Protein AF-A0A8T5SRA1-F1 (afdb_monomer_lite)

Secondary structure (DSSP, 8-state):
-EEEEETTTTEEEEE---SPPSTT---HHHHHHHHHHHTT-GGG----HHHHHHHHTTSGGGTT--HHHHHH-TT-EE----SSTTTTS--SSTTSS--SS-HHHHHHTS-SS------SSSTTT-HHHHHHS-EEEEEE--TTSBTTBTSSSB-----S-GGG-HHHHHHHHHS-GGGEEEEPPPHHHHHHHHTTS-HHHHHHHHHHHHHHHHHTT----S-----HHHHTTPEEEE-TTT-TTTSS---SS-SSS--SS--BPPPHHHHSS---EEEE-HHHHHHTT--TT-EEEEEETTEEEEEEEEEE-SSS-TTEEEEES---HHHH-GGGSS--PBPTTTTPBPPSEEEEEEEEPP--

Structure (mmCIF, N/CA/C/O backbone):
data_AF-A0A8T5SRA1-F1
#
_entry.id   AF-A0A8T5SRA1-F1
#
loop_
_atom_site.group_PDB
_atom_site.id
_atom_site.type_symbol
_atom_site.label_atom_id
_atom_site.label_alt_id
_atom_site.label_comp_id
_atom_site.label_asym_id
_atom_site.label_entity_id
_atom_site.label_seq_id
_atom_site.pdbx_PDB_ins_code
_atom_site.Cartn_x
_atom_site.Cartn_y
_atom_site.Cartn_z
_atom_site.occupancy
_atom_site.B_iso_or_equiv
_atom_site.auth_seq_id
_atom_site.auth_comp_id
_atom_site.auth_asym_id
_atom_site.auth_atom_id
_atom_site.pdbx_PDB_model_num
ATOM 1 N N . HIS A 1 1 ? 21.485 8.660 -12.114 1.00 84.81 1 HIS A N 1
ATOM 2 C CA . HIS A 1 1 ? 20.627 8.895 -13.298 1.00 84.81 1 HIS A CA 1
ATOM 3 C C . HIS A 1 1 ? 19.471 7.919 -13.250 1.00 84.81 1 HIS A C 1
ATOM 5 O O . HIS A 1 1 ? 19.662 6.842 -12.705 1.00 84.81 1 HIS A O 1
ATOM 11 N N . ASN A 1 2 ? 18.293 8.258 -13.776 1.00 86.81 2 ASN A N 1
ATOM 12 C CA . ASN A 1 2 ? 17.174 7.317 -13.783 1.00 86.81 2 ASN A CA 1
ATOM 13 C C . ASN A 1 2 ? 16.293 7.454 -15.036 1.00 86.81 2 ASN A C 1
ATOM 15 O O . ASN A 1 2 ? 16.352 8.460 -15.743 1.00 86.81 2 ASN A O 1
ATOM 19 N N . LEU A 1 3 ? 15.484 6.430 -15.293 1.00 87.38 3 LEU A N 1
ATOM 20 C CA . LEU A 1 3 ? 14.436 6.407 -16.306 1.00 87.38 3 LEU A CA 1
ATOM 21 C C . LEU A 1 3 ? 13.096 6.246 -15.590 1.00 87.38 3 LEU A C 1
ATOM 23 O O . LEU A 1 3 ? 12.907 5.307 -14.823 1.00 87.38 3 LEU A O 1
ATOM 27 N N . VAL A 1 4 ? 12.180 7.176 -15.819 1.00 84.12 4 VAL A N 1
ATOM 28 C CA . VAL A 1 4 ? 10.840 7.164 -15.233 1.00 84.12 4 VAL A CA 1
ATOM 29 C C . VAL A 1 4 ? 9.858 6.747 -16.312 1.00 84.12 4 VAL A C 1
ATOM 31 O O . VAL A 1 4 ? 9.898 7.276 -17.419 1.00 84.12 4 VAL A O 1
ATOM 34 N N . HIS A 1 5 ? 8.970 5.814 -15.992 1.00 79.06 5 HIS A N 1
ATOM 35 C CA . HIS A 1 5 ? 7.867 5.426 -16.859 1.00 79.06 5 HIS A CA 1
ATOM 36 C C . HIS A 1 5 ? 6.546 5.665 -16.129 1.00 79.06 5 HIS A C 1
ATOM 38 O O . HIS A 1 5 ? 6.368 5.218 -14.997 1.00 79.06 5 HIS A O 1
ATOM 44 N N . SER A 1 6 ? 5.623 6.382 -16.769 1.00 69.50 6 SER A N 1
ATOM 45 C CA . SER A 1 6 ? 4.260 6.542 -16.268 1.00 69.50 6 SER A CA 1
ATOM 46 C C . SER A 1 6 ? 3.383 5.412 -16.793 1.00 69.50 6 SER A C 1
ATOM 48 O O . SER A 1 6 ? 3.061 5.380 -17.980 1.00 69.50 6 SER A O 1
ATOM 50 N N . GLU A 1 7 ? 2.950 4.521 -15.901 1.00 58.09 7 GLU A N 1
ATOM 51 C CA . GLU A 1 7 ? 2.106 3.372 -16.259 1.00 58.09 7 GLU A CA 1
ATOM 52 C C . GLU A 1 7 ? 0.751 3.781 -16.859 1.00 58.09 7 GLU A C 1
ATOM 54 O O . GLU A 1 7 ? 0.229 3.092 -17.732 1.00 58.09 7 GLU A O 1
ATOM 59 N N . LEU A 1 8 ? 0.203 4.929 -16.444 1.00 61.88 8 LEU A N 1
ATOM 60 C CA . LEU A 1 8 ? -1.114 5.403 -16.885 1.00 61.88 8 LEU A CA 1
ATOM 61 C C . LEU A 1 8 ? -1.064 6.194 -18.201 1.00 61.88 8 LEU A C 1
ATOM 63 O O . LEU A 1 8 ? -1.990 6.115 -19.004 1.00 61.88 8 LEU A O 1
ATOM 67 N N . HIS A 1 9 ? 0.027 6.924 -18.453 1.00 63.31 9 HIS A N 1
ATOM 68 C CA . HIS A 1 9 ? 0.121 7.858 -19.586 1.00 63.31 9 HIS A CA 1
ATOM 69 C C . HIS A 1 9 ? 1.065 7.375 -20.694 1.00 63.31 9 HIS A C 1
ATOM 71 O O . HIS A 1 9 ? 1.114 7.983 -21.764 1.00 63.31 9 HIS A O 1
ATOM 77 N N . ARG A 1 10 ? 1.774 6.255 -20.476 1.00 77.69 10 ARG A N 1
ATOM 78 C CA . ARG A 1 10 ? 2.728 5.653 -21.424 1.00 77.69 10 ARG A CA 1
ATOM 79 C C . ARG A 1 10 ? 3.834 6.617 -21.833 1.00 77.69 10 ARG A C 1
ATOM 81 O O . ARG A 1 10 ? 4.209 6.688 -22.997 1.00 77.69 10 ARG A O 1
ATOM 88 N N . ILE A 1 11 ? 4.317 7.407 -20.884 1.00 81.94 11 ILE A N 1
ATOM 89 C CA . ILE A 1 11 ? 5.396 8.371 -21.098 1.00 81.94 11 ILE A CA 1
ATOM 90 C C . ILE A 1 11 ? 6.644 7.825 -20.427 1.00 81.94 11 ILE A C 1
ATOM 92 O O . ILE A 1 11 ? 6.606 7.468 -19.249 1.00 81.94 11 ILE A O 1
ATOM 96 N N . VAL A 1 12 ? 7.740 7.779 -21.176 1.00 85.19 12 VAL A N 1
ATOM 97 C CA . VAL A 1 12 ? 9.080 7.539 -20.646 1.00 85.19 12 VAL A CA 1
ATOM 98 C C . VAL A 1 12 ? 9.809 8.871 -20.563 1.00 85.19 12 VAL A C 1
ATOM 100 O O . VAL A 1 12 ? 9.797 9.658 -21.507 1.00 85.19 12 VAL A O 1
ATOM 103 N N . GLN A 1 13 ? 10.452 9.128 -19.433 1.00 87.56 13 GLN A N 1
ATOM 104 C CA . GLN A 1 13 ? 11.153 10.367 -19.142 1.00 87.56 13 GLN A CA 1
ATOM 105 C C . GLN A 1 13 ? 12.531 10.056 -18.568 1.00 87.56 13 GLN A C 1
ATOM 107 O O . GLN A 1 13 ? 12.691 9.190 -17.707 1.00 87.56 13 GLN A O 1
ATOM 112 N N . TYR A 1 14 ? 13.541 10.794 -19.014 1.00 86.06 14 TYR A N 1
ATOM 113 C CA . TYR A 1 14 ? 14.850 10.747 -18.386 1.00 86.06 14 TYR A CA 1
ATOM 114 C C . TYR A 1 14 ? 14.873 11.644 -17.145 1.00 86.06 14 TYR A C 1
ATOM 116 O O . TYR A 1 14 ? 14.595 12.839 -17.216 1.00 86.06 14 TYR A O 1
ATOM 124 N N . ALA A 1 15 ? 15.244 11.065 -16.007 1.00 86.19 15 ALA A N 1
ATOM 125 C CA . ALA A 1 15 ? 15.457 11.784 -14.762 1.00 8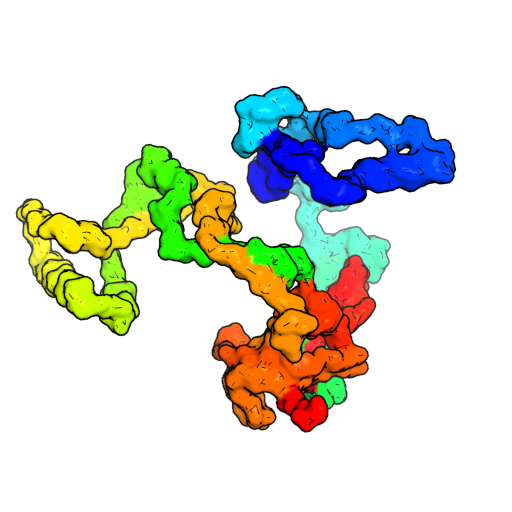6.19 15 ALA A CA 1
ATOM 126 C C . ALA A 1 15 ? 16.970 11.980 -14.540 1.00 86.19 15 ALA A C 1
ATOM 128 O O . ALA A 1 15 ? 17.673 11.040 -14.130 1.00 86.19 15 ALA A O 1
ATOM 129 N N . PRO A 1 16 ? 17.514 13.183 -14.813 1.00 84.75 16 PRO A N 1
ATOM 130 C CA . PRO A 1 16 ? 18.926 13.451 -14.593 1.00 84.75 16 PRO A CA 1
ATOM 131 C C . PRO A 1 16 ? 19.273 13.385 -13.106 1.00 84.75 16 PRO A C 1
ATOM 133 O O . PRO A 1 16 ? 18.457 13.655 -12.225 1.00 84.75 16 PRO A O 1
ATOM 136 N N . LYS A 1 17 ? 20.531 13.051 -12.816 1.00 85.81 17 LYS A N 1
ATOM 137 C CA . LYS A 1 17 ? 21.074 13.186 -11.466 1.00 85.81 17 LYS A CA 1
ATOM 138 C C . LYS A 1 17 ? 21.126 14.676 -11.106 1.00 85.81 17 LYS A C 1
ATOM 140 O O . LYS A 1 17 ? 21.874 15.421 -11.726 1.00 85.81 17 LYS A O 1
ATOM 145 N N . ILE A 1 18 ? 20.329 15.094 -10.122 1.00 83.00 18 ILE A N 1
ATOM 146 C CA . ILE A 1 18 ? 20.231 16.507 -9.715 1.00 83.00 18 ILE A CA 1
ATOM 147 C C . ILE A 1 18 ? 21.314 16.886 -8.698 1.00 83.00 18 ILE A C 1
ATOM 149 O O . ILE A 1 18 ? 21.845 17.992 -8.735 1.00 83.00 18 ILE A O 1
ATOM 153 N N . VAL A 1 19 ? 21.645 15.972 -7.785 1.00 85.62 19 VAL A N 1
ATOM 154 C CA . VAL A 1 19 ? 22.642 16.181 -6.729 1.00 85.62 19 VAL A CA 1
ATOM 155 C C . VAL A 1 19 ? 23.489 14.932 -6.533 1.00 85.62 19 VAL A C 1
ATOM 157 O O . VAL A 1 19 ? 23.082 13.818 -6.874 1.00 85.62 19 VAL A O 1
ATOM 160 N N . GLU A 1 20 ? 24.664 15.115 -5.941 1.00 88.50 20 GLU A N 1
ATOM 161 C CA . GLU A 1 20 ? 25.463 14.001 -5.445 1.00 88.50 20 GLU A CA 1
ATOM 162 C C . GLU A 1 20 ? 24.784 13.328 -4.237 1.00 88.50 20 GLU A C 1
ATOM 164 O O . GLU A 1 20 ? 24.198 14.026 -3.397 1.00 88.50 20 GLU A O 1
ATOM 169 N N . PRO A 1 21 ? 24.846 11.985 -4.124 1.00 87.38 21 PRO A N 1
ATOM 170 C CA . PRO A 1 21 ? 24.380 11.280 -2.939 1.00 87.38 21 PRO A CA 1
ATOM 171 C C . PRO A 1 21 ? 25.040 11.835 -1.677 1.00 87.38 21 PRO A C 1
ATOM 173 O O . PRO A 1 21 ? 26.231 12.144 -1.647 1.00 87.38 21 PRO A O 1
ATOM 176 N N . ARG A 1 22 ? 24.255 11.981 -0.609 1.00 87.25 22 ARG A N 1
ATOM 177 C CA . ARG A 1 22 ? 24.760 12.526 0.654 1.00 87.25 22 ARG A CA 1
ATOM 178 C C . ARG A 1 22 ? 25.516 11.455 1.434 1.00 87.25 22 ARG A C 1
ATOM 180 O O . ARG A 1 22 ? 25.020 10.343 1.595 1.00 87.25 22 ARG A O 1
ATOM 187 N N . GLY A 1 23 ? 26.657 11.829 2.011 1.00 93.94 23 GLY A N 1
ATOM 188 C CA . GLY A 1 23 ? 27.463 10.919 2.825 1.00 93.94 23 GLY A CA 1
ATOM 189 C C . GLY A 1 23 ? 27.976 9.740 2.000 1.00 93.94 23 GLY A C 1
ATOM 190 O O . GLY A 1 23 ? 28.509 9.937 0.915 1.00 93.94 23 GLY A O 1
ATOM 191 N N . GLU A 1 24 ? 27.794 8.523 2.511 1.00 94.50 24 GLU A N 1
ATOM 192 C CA . GLU A 1 24 ? 28.220 7.279 1.850 1.00 94.50 24 GLU A CA 1
ATOM 193 C C . GLU A 1 24 ? 27.059 6.532 1.172 1.00 94.50 24 GLU A C 1
ATOM 195 O O . GLU A 1 24 ? 27.165 5.339 0.886 1.00 94.50 24 GLU A O 1
ATOM 200 N N . VAL A 1 25 ? 25.928 7.210 0.938 1.00 94.06 25 VAL A N 1
ATOM 201 C CA . VAL A 1 25 ? 24.778 6.610 0.249 1.00 94.06 25 VAL A CA 1
ATOM 202 C C . VAL A 1 25 ? 25.178 6.233 -1.177 1.00 94.06 25 VAL A C 1
ATOM 204 O O . VAL A 1 25 ? 25.778 7.025 -1.901 1.00 94.06 25 VAL A O 1
ATOM 207 N N . LYS A 1 26 ? 24.815 5.018 -1.581 1.00 90.75 26 LYS A N 1
ATOM 208 C CA . LYS A 1 26 ? 25.099 4.450 -2.902 1.00 90.75 26 LYS A CA 1
ATOM 209 C C . LYS A 1 26 ? 23.802 4.112 -3.623 1.00 90.75 26 LYS A C 1
ATOM 211 O O . LYS A 1 26 ? 22.786 3.869 -2.973 1.00 90.75 26 LYS A O 1
ATOM 216 N N . SER A 1 27 ? 23.848 4.094 -4.953 1.00 89.50 27 SER A N 1
ATOM 217 C CA . SER A 1 27 ? 22.736 3.589 -5.761 1.00 89.50 27 SER A CA 1
ATOM 218 C C . SER A 1 27 ? 22.546 2.083 -5.535 1.00 89.50 27 SER A C 1
ATOM 220 O O . SER A 1 27 ? 23.480 1.387 -5.126 1.00 89.50 27 SER A O 1
ATOM 222 N N . GLU A 1 28 ? 21.357 1.551 -5.830 1.00 90.56 28 GLU A N 1
ATOM 223 C CA . GLU A 1 28 ? 21.127 0.099 -5.770 1.00 90.56 28 GLU A CA 1
ATOM 224 C C . GLU A 1 28 ? 22.091 -0.663 -6.689 1.00 90.56 28 GLU A C 1
ATOM 226 O O . GLU A 1 28 ? 22.630 -1.697 -6.299 1.00 90.56 28 GLU A O 1
ATOM 231 N N . LEU A 1 29 ? 22.377 -0.115 -7.875 1.00 90.06 29 LEU A N 1
ATOM 232 C CA . LEU A 1 29 ? 23.329 -0.682 -8.828 1.00 90.06 29 LEU A CA 1
ATOM 233 C C . LEU A 1 29 ? 24.737 -0.808 -8.222 1.00 90.06 29 LEU A C 1
ATOM 235 O O . LEU A 1 29 ? 25.357 -1.866 -8.317 1.00 90.06 29 LEU A O 1
ATOM 239 N N . ASP A 1 30 ? 25.225 0.240 -7.551 1.00 90.75 30 ASP A N 1
ATOM 240 C CA . ASP A 1 30 ? 26.537 0.234 -6.893 1.00 90.75 30 ASP A CA 1
ATOM 241 C C . ASP A 1 30 ? 26.598 -0.772 -5.737 1.00 90.75 30 ASP A C 1
ATOM 243 O O . ASP A 1 30 ? 27.624 -1.425 -5.523 1.00 90.75 30 ASP A O 1
ATOM 247 N N . ILE A 1 31 ? 25.501 -0.907 -4.983 1.00 93.50 31 ILE A N 1
ATOM 248 C CA . ILE A 1 31 ? 25.383 -1.889 -3.900 1.00 93.50 31 ILE A CA 1
ATOM 249 C C . ILE A 1 31 ? 25.482 -3.305 -4.479 1.00 93.50 31 ILE A C 1
ATOM 251 O O . ILE A 1 31 ? 26.317 -4.094 -4.026 1.00 93.50 31 ILE A O 1
ATOM 255 N N . TRP A 1 32 ? 24.698 -3.615 -5.516 1.00 92.75 32 TRP A N 1
ATOM 256 C CA . TRP A 1 32 ? 24.719 -4.923 -6.172 1.00 92.75 32 TRP A CA 1
ATOM 257 C C . TRP A 1 32 ? 26.068 -5.237 -6.814 1.00 92.75 32 TRP A C 1
ATOM 259 O O . TRP A 1 32 ? 26.575 -6.348 -6.650 1.00 92.75 32 TRP A O 1
ATOM 269 N N . LYS A 1 33 ? 26.700 -4.254 -7.463 1.00 93.19 33 LYS A N 1
ATOM 270 C CA . LYS A 1 33 ? 28.058 -4.388 -8.001 1.00 93.19 33 LYS A CA 1
ATOM 271 C C . LYS A 1 33 ? 29.061 -4.746 -6.904 1.00 93.19 33 LYS A C 1
ATOM 273 O O . LYS A 1 33 ? 29.806 -5.715 -7.043 1.00 93.19 33 LYS A O 1
ATOM 278 N N . GLY A 1 34 ? 29.035 -4.024 -5.783 1.00 93.50 34 GLY A N 1
ATOM 279 C CA . GLY A 1 34 ? 29.931 -4.278 -4.656 1.00 93.50 34 GLY A CA 1
ATOM 280 C C . GLY A 1 34 ? 29.737 -5.656 -4.011 1.00 93.50 34 GLY A C 1
ATOM 281 O O . GLY A 1 34 ? 30.719 -6.270 -3.577 1.00 93.50 34 GLY A O 1
ATOM 282 N N . ILE A 1 35 ? 28.498 -6.160 -3.956 1.00 95.69 35 ILE A N 1
ATOM 283 C CA . ILE A 1 35 ? 28.190 -7.527 -3.506 1.00 95.69 35 ILE A CA 1
ATOM 284 C C . ILE A 1 35 ? 28.736 -8.549 -4.512 1.00 95.69 35 ILE A C 1
ATOM 286 O O . ILE A 1 35 ? 29.455 -9.471 -4.124 1.00 95.69 35 ILE A O 1
ATOM 290 N N . ALA A 1 36 ? 28.457 -8.367 -5.804 1.00 96.12 36 ALA A N 1
ATOM 291 C CA . ALA A 1 36 ? 28.885 -9.282 -6.857 1.00 96.12 36 ALA A CA 1
ATOM 292 C C . ALA A 1 36 ? 30.413 -9.410 -6.943 1.00 96.12 36 ALA A C 1
ATOM 294 O O . ALA A 1 36 ? 30.929 -10.514 -7.113 1.00 96.12 36 ALA A O 1
ATOM 295 N N . GLU A 1 37 ? 31.151 -8.310 -6.786 1.00 95.75 37 GLU A N 1
ATOM 296 C CA . GLU A 1 37 ? 32.618 -8.315 -6.741 1.00 95.75 37 GLU A CA 1
ATOM 297 C C . GLU A 1 37 ? 33.155 -9.193 -5.606 1.00 95.75 37 GLU A C 1
ATOM 299 O O . GLU A 1 37 ? 34.033 -10.024 -5.835 1.00 95.75 37 GLU A O 1
ATOM 304 N N . ARG A 1 38 ? 32.582 -9.075 -4.402 1.00 96.94 38 ARG A N 1
ATOM 305 C CA . ARG A 1 38 ? 32.985 -9.871 -3.227 1.00 96.94 38 ARG A CA 1
ATOM 306 C C . ARG A 1 38 ? 32.671 -11.356 -3.380 1.00 96.94 38 ARG A C 1
ATOM 308 O O . ARG A 1 38 ? 33.388 -12.184 -2.830 1.00 96.94 38 ARG A O 1
ATOM 315 N N . LEU A 1 39 ? 31.630 -11.686 -4.139 1.00 97.69 39 LEU A N 1
ATOM 316 C CA . LEU A 1 39 ? 31.252 -13.064 -4.457 1.00 97.69 39 LEU A CA 1
ATOM 317 C C . LEU A 1 39 ? 32.004 -13.641 -5.673 1.00 97.69 39 LEU A C 1
ATOM 319 O O . LEU A 1 39 ? 31.768 -14.788 -6.039 1.00 97.69 39 LEU A O 1
ATOM 323 N N . GLY A 1 40 ? 32.892 -12.876 -6.321 1.00 96.75 40 GLY A N 1
ATOM 324 C CA . GLY A 1 40 ? 33.631 -13.321 -7.512 1.00 96.75 40 GLY A CA 1
ATOM 325 C C . GLY A 1 40 ? 32.841 -13.244 -8.828 1.00 96.75 40 GLY A C 1
ATOM 326 O O . GLY A 1 40 ? 33.330 -13.676 -9.872 1.00 96.75 40 GLY A O 1
ATOM 327 N N . PHE A 1 41 ? 31.646 -12.650 -8.814 1.00 95.75 41 PHE A N 1
ATOM 328 C CA . PHE A 1 41 ? 30.782 -12.451 -9.986 1.00 95.75 41 PHE A CA 1
ATOM 329 C C . PHE A 1 41 ? 30.896 -11.053 -10.603 1.00 95.75 41 PHE A C 1
ATOM 331 O O . PHE A 1 41 ? 30.172 -10.742 -11.547 1.00 95.75 41 PHE A O 1
ATOM 338 N N . GLY A 1 42 ? 31.819 -10.215 -10.120 1.00 91.81 42 GLY A N 1
ATOM 339 C CA . GLY A 1 42 ? 31.936 -8.809 -10.523 1.00 91.81 42 GLY A CA 1
ATOM 340 C C . GLY A 1 42 ? 31.989 -8.578 -12.038 1.00 91.81 42 GLY A C 1
ATOM 341 O O . GLY A 1 42 ? 31.445 -7.590 -12.518 1.00 91.81 42 GLY A O 1
ATOM 342 N N . LYS A 1 43 ? 32.556 -9.504 -12.826 1.00 93.12 43 LYS A N 1
ATOM 343 C CA . LYS A 1 43 ? 32.598 -9.398 -14.299 1.00 93.12 43 LYS A CA 1
ATOM 344 C C . LYS A 1 43 ? 31.218 -9.314 -14.972 1.00 93.12 43 LYS A C 1
ATOM 346 O O . LYS A 1 43 ? 31.136 -8.803 -16.081 1.00 93.12 43 LYS A O 1
ATOM 351 N N . TYR A 1 44 ? 30.156 -9.795 -14.321 1.00 89.88 44 TYR A N 1
ATOM 352 C CA . TYR A 1 44 ? 28.786 -9.763 -14.847 1.00 89.88 44 TYR A CA 1
ATOM 353 C C . TYR A 1 44 ? 28.002 -8.507 -14.434 1.00 89.88 44 TYR A C 1
ATOM 355 O O . TYR A 1 44 ? 26.957 -8.228 -15.007 1.00 89.88 44 TYR A O 1
ATOM 363 N N . PHE A 1 45 ? 28.509 -7.735 -13.469 1.00 89.69 45 PHE A N 1
ATOM 364 C CA . PHE A 1 45 ? 27.829 -6.576 -12.877 1.00 89.69 45 PHE A CA 1
ATOM 365 C C . PHE A 1 45 ? 28.609 -5.280 -13.148 1.00 89.69 45 PHE A C 1
ATOM 367 O O . PHE A 1 45 ? 28.863 -4.481 -12.251 1.00 89.69 45 PHE A O 1
ATOM 374 N N . GLN A 1 46 ? 29.040 -5.089 -14.399 1.00 84.69 46 GLN A N 1
ATOM 375 C CA . GLN A 1 46 ? 29.811 -3.911 -14.831 1.00 84.69 46 GLN A CA 1
ATOM 376 C C . GLN A 1 46 ? 28.954 -2.810 -15.473 1.00 84.69 46 GLN A C 1
ATOM 378 O O . GLN A 1 46 ? 29.504 -1.842 -15.988 1.00 84.69 46 GLN A O 1
ATOM 383 N N . LEU A 1 47 ? 27.627 -2.949 -15.438 1.00 88.19 47 LEU A N 1
ATOM 384 C CA . LEU A 1 47 ? 26.697 -1.942 -15.946 1.00 88.19 47 LEU A CA 1
ATOM 385 C C . LEU A 1 47 ? 26.845 -0.631 -15.169 1.00 88.19 47 LEU A C 1
ATOM 387 O O . LEU A 1 47 ? 26.967 -0.643 -13.944 1.00 88.19 47 LEU A O 1
ATOM 391 N N . THR A 1 48 ? 26.798 0.493 -15.881 1.00 90.06 48 THR A N 1
ATOM 392 C CA . THR A 1 48 ? 26.528 1.808 -15.291 1.00 90.06 48 THR A CA 1
ATOM 393 C C . THR A 1 48 ? 25.026 2.102 -15.308 1.00 90.06 48 THR A C 1
ATOM 395 O O . THR A 1 48 ? 24.260 1.441 -16.011 1.00 90.06 48 THR A O 1
ATOM 398 N N . GLU A 1 49 ? 24.580 3.124 -14.570 1.00 89.75 49 GLU A N 1
ATOM 399 C CA . GLU A 1 49 ? 23.178 3.571 -14.620 1.00 89.75 49 GLU A CA 1
ATOM 400 C C . GLU A 1 49 ? 22.759 3.946 -16.052 1.00 89.75 49 GLU A C 1
ATOM 402 O O . GLU A 1 49 ? 21.658 3.626 -16.485 1.00 89.75 49 GLU A O 1
ATOM 407 N N . ILE A 1 50 ? 23.652 4.585 -16.815 1.00 92.19 50 ILE A N 1
ATOM 408 C CA . ILE A 1 50 ? 23.394 4.960 -18.210 1.00 92.19 50 ILE A CA 1
ATOM 409 C C . ILE A 1 50 ? 23.288 3.723 -19.105 1.00 92.19 50 ILE A C 1
ATOM 411 O O . ILE A 1 50 ? 22.418 3.686 -19.974 1.00 92.19 50 ILE A O 1
ATOM 415 N N . ASP A 1 51 ? 24.122 2.704 -18.890 1.00 92.25 51 ASP A N 1
ATOM 416 C CA . ASP A 1 51 ? 24.025 1.450 -19.645 1.00 92.25 51 ASP A CA 1
ATOM 417 C C . ASP A 1 51 ? 22.705 0.732 -19.354 1.00 92.25 51 ASP A C 1
ATOM 419 O O . ASP A 1 51 ? 22.056 0.245 -20.278 1.00 92.25 51 ASP A O 1
ATOM 423 N N . ALA A 1 52 ? 22.265 0.725 -18.091 1.00 90.88 52 ALA A N 1
ATOM 424 C CA . ALA A 1 52 ? 20.975 0.164 -17.701 1.00 90.88 52 ALA A CA 1
ATOM 425 C C . ALA A 1 52 ? 19.804 0.912 -18.365 1.00 90.88 52 ALA A C 1
ATOM 427 O O . ALA A 1 52 ? 18.906 0.277 -18.916 1.00 90.88 52 ALA A O 1
ATOM 428 N N . ILE A 1 53 ? 19.843 2.251 -18.395 1.00 93.25 53 ILE A N 1
ATOM 429 C CA . ILE A 1 53 ? 18.835 3.071 -19.087 1.00 93.25 53 ILE A CA 1
ATOM 430 C C . ILE A 1 53 ? 18.823 2.759 -20.587 1.00 93.25 53 ILE A C 1
ATOM 432 O O . ILE A 1 53 ? 17.762 2.512 -21.157 1.00 93.25 53 ILE A O 1
ATOM 436 N N . LYS A 1 54 ? 19.995 2.720 -21.232 1.00 93.88 54 LYS A N 1
ATOM 437 C CA . LYS A 1 54 ? 20.108 2.372 -22.655 1.00 93.88 54 LYS A CA 1
ATOM 438 C C . LYS A 1 54 ? 19.576 0.973 -22.941 1.00 93.88 54 LYS A C 1
ATOM 440 O O . LYS A 1 54 ? 18.919 0.789 -23.957 1.00 93.88 54 LYS A O 1
ATOM 445 N N . SER A 1 55 ? 19.822 0.012 -22.052 1.00 92.38 55 SER A N 1
ATOM 446 C CA . SER A 1 55 ? 19.283 -1.343 -22.172 1.00 92.38 55 SER A CA 1
ATOM 447 C C . SER A 1 55 ? 17.757 -1.368 -22.052 1.00 92.38 55 SER A C 1
ATOM 449 O O . SER A 1 55 ? 17.114 -2.079 -22.815 1.00 92.38 55 SER A O 1
ATOM 451 N N . ALA A 1 56 ? 17.162 -0.597 -21.138 1.00 91.88 56 ALA A N 1
ATOM 452 C CA . ALA A 1 56 ? 15.705 -0.527 -20.987 1.00 91.88 56 ALA A CA 1
ATOM 453 C C . ALA A 1 56 ? 15.013 0.080 -22.226 1.00 91.88 56 ALA A C 1
ATOM 455 O O . ALA A 1 56 ? 13.944 -0.373 -22.642 1.00 91.88 56 ALA A O 1
ATOM 456 N N . LEU A 1 57 ? 15.659 1.063 -22.861 1.00 93.94 57 LEU A N 1
ATOM 457 C CA . LEU A 1 57 ? 15.179 1.708 -24.089 1.00 93.94 57 LEU A CA 1
ATOM 458 C C . LEU A 1 57 ? 15.274 0.822 -25.344 1.00 93.94 57 LEU A C 1
ATOM 460 O O . LEU A 1 57 ? 14.766 1.210 -26.388 1.00 93.94 57 LEU A O 1
ATOM 464 N N . GLN A 1 58 ? 15.881 -0.367 -25.265 1.00 93.81 58 GLN A N 1
ATOM 465 C CA . GLN A 1 58 ? 15.888 -1.336 -26.373 1.00 93.81 58 GLN A CA 1
ATOM 466 C C . GLN A 1 58 ? 14.577 -2.130 -26.496 1.00 93.81 58 GLN A C 1
ATOM 468 O O . GLN A 1 58 ? 14.460 -2.977 -27.380 1.00 93.81 58 GLN A O 1
ATOM 473 N N . SER A 1 59 ? 13.606 -1.896 -25.610 1.00 90.31 59 SER A N 1
ATOM 474 C CA . SER A 1 59 ? 12.274 -2.498 -25.714 1.00 90.31 59 SER A CA 1
ATOM 475 C C . SER A 1 59 ? 11.537 -2.039 -26.979 1.00 90.31 59 SER A C 1
ATOM 477 O O . SER A 1 59 ? 11.730 -0.920 -27.449 1.00 90.31 59 SER A O 1
ATOM 479 N N . GLU A 1 60 ? 10.662 -2.899 -27.509 1.00 89.44 60 GLU A N 1
ATOM 480 C CA . GLU A 1 60 ? 9.825 -2.608 -28.688 1.00 89.44 60 GLU A CA 1
ATOM 481 C C . GLU A 1 60 ? 8.993 -1.329 -28.494 1.00 89.44 60 GLU A C 1
ATOM 483 O O . GLU A 1 60 ? 8.950 -0.462 -29.366 1.00 89.44 60 GLU A O 1
ATOM 488 N N . ASP A 1 61 ? 8.441 -1.146 -27.294 1.00 87.69 61 ASP A N 1
ATOM 489 C CA . ASP A 1 61 ? 7.671 0.040 -26.914 1.00 87.69 61 ASP A CA 1
ATOM 490 C C . ASP A 1 61 ? 8.489 1.346 -26.976 1.00 87.69 61 ASP A C 1
ATOM 492 O O . ASP A 1 61 ? 7.928 2.439 -27.091 1.00 87.69 61 ASP A O 1
ATOM 496 N N . CYS A 1 62 ? 9.818 1.256 -26.905 1.00 90.56 62 CYS A N 1
ATOM 497 C CA . CYS A 1 62 ? 10.735 2.390 -26.968 1.00 90.56 62 CYS A CA 1
ATOM 498 C C . CYS A 1 62 ? 11.432 2.522 -28.329 1.00 90.56 62 CYS A C 1
ATOM 500 O O . CYS A 1 62 ? 12.410 3.261 -28.439 1.00 90.56 62 CYS A O 1
ATOM 502 N N . GLU A 1 63 ? 10.948 1.853 -29.380 1.00 88.94 63 GLU A N 1
ATOM 503 C CA . GLU A 1 63 ? 11.521 1.999 -30.716 1.00 88.94 63 GLU A CA 1
ATOM 504 C C . GLU A 1 63 ? 11.556 3.486 -31.134 1.00 88.94 63 GLU A C 1
ATOM 506 O O . GLU A 1 63 ? 10.583 4.229 -30.992 1.00 88.94 63 GLU A O 1
ATOM 511 N N . GLU A 1 64 ? 12.718 3.934 -31.618 1.00 89.06 64 GLU A N 1
ATOM 512 C CA . GLU A 1 64 ? 13.059 5.336 -31.914 1.00 89.06 64 GLU A CA 1
ATOM 513 C C . GLU A 1 64 ? 13.149 6.298 -30.714 1.00 89.06 64 GLU A C 1
ATOM 515 O O . GLU A 1 64 ? 13.434 7.484 -30.919 1.00 89.06 64 GLU A O 1
ATOM 520 N N . ILE A 1 65 ? 12.987 5.834 -29.477 1.00 92.94 65 ILE A N 1
ATOM 521 C CA . ILE A 1 65 ? 13.249 6.616 -28.265 1.00 92.94 65 ILE A CA 1
ATOM 522 C C . ILE A 1 65 ? 14.690 6.352 -27.823 1.00 92.94 65 ILE A C 1
ATOM 524 O O . ILE A 1 65 ? 15.028 5.269 -27.357 1.00 92.94 65 ILE A O 1
ATOM 528 N N . SER A 1 66 ? 15.561 7.354 -27.960 1.00 95.19 66 SER A N 1
ATOM 529 C CA . SER A 1 66 ? 16.937 7.284 -27.457 1.00 95.19 66 SER A CA 1
ATOM 530 C C . SER A 1 66 ? 17.106 8.132 -26.199 1.00 95.19 66 SER A C 1
ATOM 532 O O . SER A 1 66 ? 16.323 9.050 -25.941 1.00 95.19 66 SER A O 1
ATOM 534 N N . LEU A 1 67 ? 18.152 7.848 -25.422 1.00 94.94 67 LEU A N 1
ATOM 535 C CA . LEU A 1 67 ? 18.484 8.644 -24.242 1.00 94.94 67 LEU A CA 1
ATOM 536 C C . LEU A 1 67 ? 18.721 10.116 -24.610 1.00 94.94 67 LEU A C 1
ATOM 538 O O . LEU A 1 67 ? 18.273 11.006 -23.900 1.00 94.94 67 LEU A O 1
ATOM 542 N N . GLU A 1 68 ? 19.382 10.373 -25.736 1.00 95.44 68 GLU A N 1
ATOM 543 C CA . GLU A 1 68 ? 19.668 11.720 -26.234 1.00 95.44 68 GLU A CA 1
ATOM 544 C C . GLU A 1 68 ? 18.367 12.483 -26.516 1.00 95.44 68 GLU A C 1
ATOM 546 O O . GLU A 1 68 ? 18.205 13.611 -26.057 1.00 95.44 68 GLU A O 1
ATOM 551 N N . LYS A 1 69 ? 17.386 11.830 -27.156 1.00 92.56 69 LYS A N 1
ATOM 552 C CA . LYS A 1 69 ? 16.059 12.421 -27.382 1.00 92.56 69 LYS A CA 1
ATOM 553 C C . LYS A 1 69 ? 15.322 12.717 -26.076 1.00 92.56 69 LYS A C 1
ATOM 555 O O . LYS A 1 69 ? 14.644 13.734 -25.985 1.00 92.56 69 LYS A O 1
ATOM 560 N N . LEU A 1 70 ? 15.440 11.845 -25.074 1.00 88.94 70 LEU A N 1
ATOM 561 C CA . LEU A 1 70 ? 14.831 12.065 -23.757 1.00 88.94 70 LEU A CA 1
ATOM 562 C C . LEU A 1 70 ? 15.511 13.196 -22.974 1.00 88.94 70 LEU A C 1
ATOM 564 O O . LEU A 1 70 ? 14.853 13.871 -22.190 1.00 88.94 70 LEU A O 1
ATOM 568 N N . ILE A 1 71 ? 16.810 13.420 -23.178 1.00 86.19 71 ILE A N 1
ATOM 569 C CA . ILE A 1 71 ? 17.527 14.567 -22.605 1.00 86.19 71 ILE A CA 1
ATOM 570 C C . ILE A 1 71 ? 17.045 15.875 -23.245 1.00 86.19 71 ILE A C 1
ATOM 572 O O . ILE A 1 71 ? 16.845 16.860 -22.539 1.00 86.19 71 ILE A O 1
ATOM 576 N N . GLU A 1 72 ? 16.841 15.883 -24.564 1.00 86.50 72 GLU A N 1
ATOM 577 C CA . GLU A 1 72 ? 16.323 17.044 -25.303 1.00 86.50 72 GLU A CA 1
ATOM 578 C C . GLU A 1 72 ? 14.841 17.335 -25.013 1.00 86.50 72 GLU A C 1
ATOM 580 O O . GLU A 1 72 ? 14.395 18.467 -25.195 1.00 86.50 72 GLU A O 1
ATOM 585 N N . ARG A 1 73 ? 14.090 16.327 -24.551 1.00 79.00 73 ARG A N 1
ATOM 586 C CA . ARG A 1 73 ? 12.654 16.396 -24.238 1.00 79.00 73 ARG A CA 1
ATOM 587 C C . ARG A 1 73 ? 12.391 16.062 -22.772 1.00 79.00 73 ARG A C 1
ATOM 589 O O . ARG A 1 73 ? 11.955 14.947 -22.463 1.00 79.00 73 ARG A O 1
ATOM 596 N N . PRO A 1 74 ? 12.662 17.001 -21.849 1.00 76.06 74 PRO A N 1
ATOM 597 C CA . PRO A 1 74 ? 12.497 16.769 -20.419 1.00 76.06 74 PRO A CA 1
ATOM 598 C C . PRO A 1 74 ? 11.049 16.465 -20.017 1.00 76.06 74 PRO A C 1
ATOM 600 O O . PRO A 1 74 ? 10.844 15.884 -18.959 1.00 76.06 74 PRO A O 1
ATOM 603 N N . GLU A 1 75 ? 10.051 16.811 -20.831 1.00 73.25 75 GLU A N 1
ATOM 604 C CA . GLU A 1 75 ? 8.645 16.430 -20.658 1.00 73.25 75 GLU A CA 1
ATOM 605 C C . GLU A 1 75 ? 8.370 14.929 -20.880 1.00 73.25 75 GLU A C 1
ATOM 607 O O . GLU A 1 75 ? 7.313 14.432 -20.496 1.00 73.25 75 GLU A O 1
ATOM 612 N N . GLY A 1 76 ? 9.328 14.197 -21.453 1.00 82.75 76 GLY A N 1
ATOM 613 C CA . GLY A 1 76 ? 9.213 12.779 -21.776 1.00 82.75 76 GLY A CA 1
ATOM 614 C C . GLY A 1 76 ? 8.655 12.509 -23.175 1.00 82.75 76 GLY A C 1
ATOM 615 O O . GLY A 1 76 ? 8.182 13.391 -23.889 1.00 82.75 76 GLY A O 1
ATOM 616 N N . ILE A 1 77 ? 8.749 11.250 -23.598 1.00 80.56 77 ILE A N 1
ATOM 617 C CA . ILE A 1 77 ? 8.296 10.778 -24.909 1.00 80.56 77 ILE A CA 1
ATOM 618 C C . ILE A 1 77 ? 7.320 9.624 -24.703 1.00 80.56 77 ILE A C 1
ATOM 620 O O . ILE A 1 77 ? 7.562 8.718 -23.904 1.00 80.56 77 ILE A O 1
ATOM 624 N N . ARG A 1 78 ? 6.202 9.661 -25.432 1.00 83.19 78 ARG A N 1
ATOM 625 C CA . ARG A 1 78 ? 5.184 8.611 -25.386 1.00 83.19 78 ARG A CA 1
ATOM 626 C C . ARG A 1 78 ? 5.690 7.337 -26.065 1.00 83.19 78 ARG A C 1
ATOM 628 O O . ARG A 1 78 ? 6.199 7.405 -27.182 1.00 83.19 78 ARG A O 1
ATOM 635 N N . THR A 1 79 ? 5.530 6.194 -25.408 1.00 84.31 79 THR A N 1
ATOM 636 C CA . THR A 1 79 ? 5.919 4.884 -25.937 1.00 84.31 79 THR A CA 1
ATOM 637 C C . THR A 1 79 ? 4.966 4.403 -27.027 1.00 84.31 79 THR A C 1
ATOM 639 O O . THR A 1 79 ? 3.796 4.802 -27.110 1.00 84.31 79 THR A O 1
ATOM 642 N N . ARG A 1 80 ? 5.477 3.517 -27.882 1.00 79.12 80 ARG A N 1
ATOM 643 C CA . ARG A 1 80 ? 4.730 2.823 -28.927 1.00 79.12 80 ARG A CA 1
ATOM 644 C C . ARG A 1 80 ? 4.013 1.631 -28.313 1.00 79.12 80 ARG A C 1
ATOM 646 O O . ARG A 1 80 ? 4.557 0.549 -28.224 1.00 79.12 80 ARG A O 1
ATOM 653 N N . SER A 1 81 ? 2.771 1.820 -27.896 1.00 73.38 81 SER A N 1
ATOM 654 C CA . SER A 1 81 ? 1.925 0.712 -27.445 1.00 73.38 81 SER A CA 1
ATOM 655 C C . SER A 1 81 ? 0.526 0.860 -28.027 1.00 73.38 81 SER A C 1
ATOM 657 O O . SER A 1 81 ? 0.038 1.981 -28.208 1.00 73.38 81 SER A O 1
ATOM 659 N N . GLN A 1 82 ? -0.149 -0.256 -28.320 1.00 69.81 82 GLN A N 1
ATOM 660 C CA . GLN A 1 82 ? -1.509 -0.236 -28.867 1.00 69.81 82 GLN A CA 1
ATOM 661 C C . GLN A 1 82 ? -2.455 0.516 -27.928 1.00 69.81 82 GLN A C 1
ATOM 663 O O . GLN A 1 82 ? -2.567 0.188 -26.746 1.00 69.81 82 GLN A O 1
ATOM 668 N N . GLY A 1 83 ? -3.124 1.557 -28.430 1.00 70.44 83 GLY A N 1
ATOM 669 C CA . GLY A 1 83 ? -3.969 2.443 -27.616 1.00 70.44 83 GLY A CA 1
ATOM 670 C C . GLY A 1 83 ? -5.113 1.723 -26.896 1.00 70.44 83 GLY A C 1
ATOM 671 O O . GLY A 1 83 ? -5.508 2.140 -25.814 1.00 70.44 83 GLY A O 1
ATOM 672 N N . ILE A 1 84 ? -5.600 0.619 -27.467 1.00 82.88 84 ILE A N 1
ATOM 673 C CA . ILE A 1 84 ? -6.695 -0.184 -26.925 1.00 82.88 84 ILE A CA 1
ATOM 674 C C . ILE A 1 84 ? -6.180 -1.616 -26.718 1.00 82.88 84 ILE A C 1
ATOM 676 O O . ILE A 1 84 ? -5.951 -2.317 -27.707 1.00 82.88 84 ILE A O 1
ATOM 680 N N . PRO A 1 85 ? -5.985 -2.065 -25.464 1.00 81.69 85 PRO A N 1
ATOM 681 C CA . PRO A 1 85 ? -5.658 -3.458 -25.176 1.00 81.69 85 PRO A CA 1
ATOM 682 C C . PRO A 1 85 ? -6.707 -4.402 -25.773 1.00 81.69 85 PRO A C 1
ATOM 684 O O . PRO A 1 85 ? -7.904 -4.138 -25.663 1.00 81.69 85 PRO A O 1
ATOM 687 N N . PHE A 1 86 ? -6.264 -5.498 -26.397 1.00 88.12 86 PHE A N 1
ATOM 688 C CA . PHE A 1 86 ? -7.143 -6.504 -27.012 1.00 88.12 86 PHE A CA 1
ATOM 689 C C . PHE A 1 86 ? -8.172 -5.911 -27.998 1.00 88.12 86 PHE A C 1
ATOM 691 O O . PHE A 1 86 ? -9.321 -6.355 -28.049 1.00 88.12 86 PHE A O 1
ATOM 698 N N . PHE A 1 87 ? -7.781 -4.899 -28.787 1.00 89.31 87 PHE A N 1
ATOM 699 C CA . PHE A 1 87 ? -8.657 -4.249 -29.777 1.00 89.31 87 PHE A CA 1
ATOM 700 C C . PHE A 1 87 ? -9.306 -5.242 -30.756 1.00 89.31 87 PHE A C 1
ATOM 702 O O . PHE A 1 87 ? -10.459 -5.081 -31.159 1.00 89.31 87 PHE A O 1
ATOM 709 N N . ASP A 1 88 ? -8.583 -6.303 -31.106 1.00 91.75 88 ASP A N 1
ATOM 710 C CA . ASP A 1 88 ? -9.045 -7.380 -31.981 1.00 91.75 88 ASP A CA 1
ATOM 711 C C . ASP A 1 88 ? -9.971 -8.397 -31.285 1.00 91.75 88 ASP A C 1
ATOM 713 O O . ASP A 1 88 ? -10.439 -9.345 -31.920 1.00 91.75 88 ASP A O 1
ATOM 717 N N . ARG A 1 89 ? -10.261 -8.189 -29.992 1.00 93.44 89 ARG A N 1
ATOM 718 C CA . ARG A 1 89 ? -11.057 -9.056 -29.112 1.00 93.44 89 ARG A CA 1
ATOM 719 C C . ARG A 1 89 ? -10.481 -10.465 -28.952 1.00 93.44 89 ARG A C 1
ATOM 721 O O . ARG A 1 89 ? -11.237 -11.382 -28.626 1.00 93.44 89 ARG A O 1
ATOM 728 N N . LYS A 1 90 ? -9.174 -10.648 -29.170 1.00 93.94 90 LYS A N 1
ATOM 729 C CA . LYS A 1 90 ? -8.473 -11.912 -28.924 1.00 93.94 90 LYS A CA 1
ATOM 730 C C . LYS A 1 90 ? -7.731 -11.847 -27.599 1.00 93.94 90 LYS A C 1
ATOM 732 O O . LYS A 1 90 ? -6.674 -11.243 -27.501 1.00 93.94 90 LYS A O 1
ATOM 737 N N . PHE A 1 91 ? -8.286 -12.482 -26.578 1.00 93.94 91 PHE A N 1
ATOM 738 C CA . PHE A 1 91 ? -7.706 -12.492 -25.235 1.00 93.94 91 PHE A CA 1
ATOM 739 C C . PHE A 1 91 ? -6.652 -13.593 -25.095 1.00 93.94 91 PHE A C 1
ATOM 741 O O . PHE A 1 91 ? -6.725 -14.611 -25.780 1.00 93.94 91 PHE A O 1
ATOM 748 N N . ASN A 1 92 ? -5.722 -13.439 -24.148 1.00 92.00 92 ASN A N 1
ATOM 749 C CA . ASN A 1 92 ? -4.685 -14.438 -23.838 1.00 92.00 92 ASN A CA 1
ATOM 750 C C . ASN A 1 92 ? -5.230 -15.679 -23.092 1.00 92.00 92 ASN A C 1
ATOM 752 O O . ASN A 1 92 ? -4.530 -16.294 -22.294 1.00 92.00 92 ASN A O 1
ATOM 756 N N . THR A 1 93 ? -6.491 -16.039 -23.324 1.00 93.25 93 THR A N 1
ATOM 757 C CA . THR A 1 93 ? -7.151 -17.223 -22.767 1.00 93.25 93 THR A CA 1
ATOM 758 C C . THR A 1 93 ? -7.090 -18.380 -23.762 1.00 93.25 93 THR A C 1
ATOM 760 O O . THR A 1 93 ? -6.873 -18.182 -24.960 1.00 93.25 93 THR A O 1
ATOM 763 N N . LYS A 1 94 ? -7.343 -19.613 -23.304 1.00 89.44 94 LYS A N 1
ATOM 764 C CA . LYS A 1 94 ? -7.331 -20.802 -24.180 1.00 89.44 94 LYS A CA 1
ATOM 765 C C . LYS A 1 94 ? -8.361 -20.712 -25.308 1.00 89.44 94 LYS A C 1
ATOM 767 O O . LYS A 1 94 ? -8.150 -21.272 -26.380 1.00 89.44 94 LYS A O 1
ATOM 772 N N . THR A 1 95 ? -9.476 -20.027 -25.068 1.00 92.31 95 THR A N 1
ATOM 773 C CA . THR A 1 95 ? -10.553 -19.844 -26.052 1.00 92.31 95 THR A CA 1
ATOM 774 C C . THR A 1 95 ? -10.382 -18.605 -26.934 1.00 92.31 95 THR A C 1
ATOM 776 O O . THR A 1 95 ? -11.144 -18.432 -27.889 1.00 92.31 95 THR A O 1
ATOM 779 N N . GLY A 1 96 ? -9.428 -17.725 -26.614 1.00 93.81 96 GLY A N 1
ATOM 780 C CA . GLY A 1 96 ? -9.281 -16.414 -27.247 1.00 93.81 96 GLY A CA 1
ATOM 781 C C . GLY A 1 96 ? -10.385 -15.413 -26.880 1.00 93.81 96 GLY A C 1
ATOM 782 O O . GLY A 1 96 ? -10.467 -14.356 -27.499 1.00 93.81 96 GLY A O 1
ATOM 783 N N . LYS A 1 97 ? -11.255 -15.732 -25.911 1.00 93.88 97 LYS A N 1
ATOM 784 C CA . LYS A 1 97 ? -12.423 -14.934 -25.490 1.00 93.88 97 LYS A CA 1
ATOM 785 C C . LYS A 1 97 ? -12.342 -14.575 -24.003 1.00 93.88 97 LYS A C 1
ATOM 787 O O . LYS A 1 97 ? -11.558 -15.158 -23.260 1.00 93.88 97 LYS A O 1
ATOM 792 N N . VAL A 1 98 ? -13.205 -13.666 -23.552 1.00 94.25 98 VAL A N 1
ATOM 793 C CA . VAL A 1 98 ? -13.479 -13.495 -22.117 1.00 94.25 98 VAL A CA 1
ATOM 794 C C . VAL A 1 98 ? -14.172 -14.756 -21.595 1.00 94.25 98 VAL A C 1
ATOM 796 O O . VAL A 1 98 ? -15.245 -15.123 -22.077 1.00 94.25 98 VAL A O 1
ATOM 799 N N . GLU A 1 99 ? -13.558 -15.426 -20.621 1.00 93.62 99 GLU A N 1
ATOM 800 C CA . GLU A 1 99 ? -14.072 -16.666 -20.036 1.00 93.62 99 GLU A CA 1
ATOM 801 C C . GLU A 1 99 ? -14.916 -16.363 -18.789 1.00 93.62 99 GLU A C 1
ATOM 803 O O . GLU A 1 99 ? -14.388 -16.247 -17.690 1.00 93.62 99 GLU A O 1
ATOM 808 N N . LEU A 1 100 ? -16.244 -16.252 -18.952 1.00 95.44 100 LEU A N 1
ATOM 809 C CA . LEU A 1 100 ? -17.179 -16.176 -17.809 1.00 95.44 100 LEU A CA 1
ATOM 810 C C . LEU A 1 100 ? -17.183 -17.470 -16.978 1.00 95.44 100 LEU A C 1
ATOM 812 O O . LEU A 1 100 ? -17.494 -17.448 -15.795 1.00 95.44 100 LEU A O 1
ATOM 816 N N . TYR A 1 101 ? -16.853 -18.585 -17.628 1.00 95.56 101 TYR A N 1
ATOM 817 C CA . TYR A 1 101 ? -16.589 -19.884 -17.028 1.00 95.56 101 TYR A CA 1
ATOM 818 C C . TYR A 1 101 ? -15.131 -20.228 -17.324 1.00 95.56 101 TYR A C 1
ATOM 820 O O . TYR A 1 101 ? -14.789 -20.456 -18.488 1.00 95.56 101 TYR A O 1
ATOM 828 N N . SER A 1 102 ? -14.276 -20.246 -16.303 1.00 94.25 102 SER A N 1
ATOM 829 C CA . SER A 1 102 ? -12.833 -20.417 -16.492 1.00 94.25 102 SER A CA 1
ATOM 830 C C . SER A 1 102 ? -12.456 -21.884 -16.697 1.00 94.25 102 SER A C 1
ATOM 832 O O . SER A 1 102 ? -12.521 -22.710 -15.781 1.00 94.25 102 SER A O 1
ATOM 834 N N . LEU A 1 103 ? -12.013 -22.226 -17.911 1.00 91.56 103 LEU A N 1
ATOM 835 C CA . LEU A 1 103 ? -11.534 -23.580 -18.214 1.00 91.56 103 LEU A CA 1
ATOM 836 C C . LEU A 1 103 ? -10.201 -23.884 -17.524 1.00 91.56 103 LEU A C 1
ATOM 838 O O . LEU A 1 103 ? -9.881 -25.046 -17.266 1.00 91.56 103 LEU A O 1
ATOM 842 N N . GLU A 1 104 ? -9.418 -22.846 -17.243 1.00 91.94 104 GLU A N 1
ATOM 843 C CA . GLU A 1 104 ? -8.170 -22.950 -16.499 1.00 91.94 104 GLU A CA 1
ATOM 844 C C . GLU A 1 104 ? -8.417 -23.322 -15.037 1.00 91.94 104 GLU A C 1
ATOM 846 O O . GLU A 1 104 ? -7.855 -24.317 -14.581 1.00 91.94 104 GLU A O 1
ATOM 851 N N . LEU A 1 105 ? -9.326 -22.620 -14.347 1.00 92.56 105 LEU A N 1
ATOM 852 C CA . LEU A 1 105 ? -9.697 -22.941 -12.964 1.00 92.56 105 LEU A CA 1
ATOM 853 C C . LEU A 1 105 ? -10.238 -24.365 -12.849 1.00 92.56 105 LEU A C 1
ATOM 855 O O . LEU A 1 105 ? -9.759 -25.134 -12.016 1.00 92.56 105 LEU A O 1
ATOM 859 N N . ARG A 1 106 ? -11.141 -24.763 -13.758 1.00 93.19 106 ARG A N 1
ATOM 860 C CA . ARG A 1 106 ? -11.643 -26.144 -13.814 1.00 93.19 106 ARG A CA 1
ATOM 861 C C . ARG A 1 106 ? -10.511 -27.160 -13.973 1.00 93.19 106 ARG A C 1
ATOM 863 O O . ARG A 1 106 ? -10.540 -28.213 -13.343 1.00 93.19 106 ARG A O 1
ATOM 870 N N . GLY A 1 107 ? -9.534 -26.871 -14.835 1.00 92.88 107 GLY A N 1
ATOM 871 C CA . GLY A 1 107 ? -8.384 -27.746 -15.074 1.00 92.88 107 GLY A CA 1
ATOM 872 C C . GLY A 1 107 ? -7.454 -27.878 -13.865 1.00 92.88 107 GLY A C 1
ATOM 873 O O . GLY A 1 107 ? -6.843 -28.927 -13.688 1.00 92.88 107 GLY A O 1
ATOM 874 N N . LEU A 1 108 ? -7.386 -26.843 -13.027 1.00 92.25 108 LEU A N 1
ATOM 875 C CA . LEU A 1 108 ? -6.663 -26.834 -11.753 1.00 92.25 108 LEU A CA 1
ATOM 876 C C . LEU A 1 108 ? -7.478 -27.433 -10.587 1.00 92.25 108 LEU A C 1
ATOM 878 O O . LEU A 1 108 ? -6.947 -27.573 -9.490 1.00 92.25 108 LEU A O 1
ATOM 882 N N . GLY A 1 109 ? -8.742 -27.809 -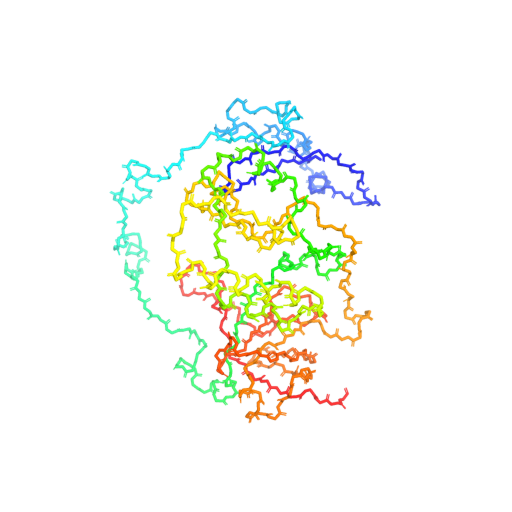10.816 1.00 92.88 109 GLY A N 1
ATOM 883 C CA . GLY A 1 109 ? -9.633 -28.373 -9.796 1.00 92.88 109 GLY A CA 1
ATOM 884 C C . GLY A 1 109 ? -10.390 -27.342 -8.951 1.00 92.88 109 GLY A C 1
ATOM 885 O O . GLY A 1 109 ? -11.013 -27.727 -7.966 1.00 92.88 109 GLY A O 1
ATOM 886 N N . TYR A 1 110 ? -10.359 -26.061 -9.326 1.00 92.12 110 TYR A N 1
ATOM 887 C CA . TYR A 1 110 ? -11.117 -24.987 -8.673 1.00 92.12 110 TYR A CA 1
ATOM 888 C C . TYR A 1 110 ? -12.507 -24.798 -9.297 1.00 92.12 110 TYR A C 1
ATOM 890 O O . TYR A 1 110 ? -12.770 -25.266 -10.412 1.00 92.12 110 TYR A O 1
ATOM 898 N N . ASP A 1 111 ? -13.387 -24.076 -8.592 1.00 92.94 111 ASP A N 1
ATOM 899 C CA . ASP A 1 111 ? -14.674 -23.655 -9.149 1.00 92.94 111 ASP A CA 1
ATOM 900 C C . ASP A 1 111 ? -14.435 -22.696 -10.336 1.00 92.94 111 ASP A C 1
ATOM 902 O O . ASP A 1 111 ? -13.737 -21.689 -10.194 1.00 92.94 111 ASP A O 1
ATOM 906 N N . PRO A 1 112 ? -14.953 -23.008 -11.534 1.00 95.12 112 PRO A N 1
ATOM 907 C CA . PRO A 1 112 ? -14.806 -22.164 -12.715 1.00 95.12 112 PRO A CA 1
ATOM 908 C C . PRO A 1 112 ? -15.673 -20.899 -12.702 1.00 95.12 112 PRO A C 1
ATOM 910 O O . PRO A 1 112 ? -15.556 -20.101 -13.638 1.00 95.12 112 PRO A O 1
ATOM 913 N N . LEU A 1 113 ? -16.554 -20.731 -11.712 1.00 95.88 113 LEU A N 1
ATOM 914 C CA . LEU A 1 113 ? -17.445 -19.585 -11.559 1.00 95.88 113 LEU A CA 1
ATOM 915 C C . LEU A 1 113 ? -17.147 -18.810 -10.267 1.00 95.88 113 LEU A C 1
ATOM 917 O O . LEU A 1 113 ? -16.686 -19.386 -9.283 1.00 95.88 113 LEU A O 1
ATOM 921 N N . PRO A 1 114 ? -17.426 -17.494 -10.242 1.00 93.06 114 PRO A N 1
ATOM 922 C CA . PRO A 1 114 ? -17.314 -16.720 -9.017 1.00 93.06 114 PRO A CA 1
ATOM 923 C C . PRO A 1 114 ? -18.368 -17.172 -8.001 1.00 93.06 114 PRO A C 1
ATOM 925 O O . PRO A 1 114 ? -19.543 -17.339 -8.333 1.00 93.06 114 PRO A O 1
ATOM 928 N N . PHE A 1 115 ? -17.950 -17.292 -6.747 1.00 91.00 115 PHE A N 1
ATOM 929 C CA . PHE A 1 115 ? -18.815 -17.541 -5.602 1.00 91.00 115 PHE A CA 1
ATOM 930 C C . PHE A 1 115 ? -18.470 -16.572 -4.470 1.00 91.00 115 PHE A C 1
ATOM 932 O O . PHE A 1 115 ? -17.430 -15.912 -4.486 1.00 91.00 115 PHE A O 1
ATOM 939 N N . HIS A 1 116 ? -19.375 -16.464 -3.503 1.00 90.31 116 HIS A N 1
ATOM 940 C CA . HIS A 1 116 ? -19.145 -15.708 -2.282 1.00 90.31 116 HIS A CA 1
ATOM 941 C C . HIS A 1 116 ? -18.779 -16.669 -1.154 1.00 90.31 116 HIS A C 1
ATOM 943 O O . HIS A 1 116 ? -19.503 -17.632 -0.899 1.00 90.31 116 HIS A O 1
ATOM 949 N N . GLU A 1 117 ? -17.692 -16.364 -0.461 1.00 86.81 117 GLU A N 1
ATOM 950 C CA . GLU A 1 117 ? -17.279 -17.010 0.777 1.00 86.81 117 GLU A CA 1
ATOM 951 C C . GLU A 1 117 ? -17.108 -15.918 1.833 1.00 86.81 117 GLU A C 1
ATOM 953 O O . GLU A 1 117 ? -16.555 -14.854 1.544 1.00 86.81 117 GLU A O 1
ATOM 958 N N . GLU A 1 118 ? -17.627 -16.159 3.037 1.00 88.81 118 GLU A N 1
ATOM 959 C CA . GLU A 1 118 ? -17.454 -15.224 4.149 1.00 88.81 118 GLU A CA 1
ATOM 960 C C . GLU A 1 118 ? -15.962 -15.036 4.461 1.00 88.81 118 GLU A C 1
ATOM 962 O O . GLU A 1 118 ? -15.206 -16.012 4.425 1.00 88.81 118 GLU A O 1
ATOM 967 N N . PRO A 1 119 ? -15.513 -13.816 4.815 1.00 86.62 119 PRO A N 1
ATOM 968 C CA . PRO A 1 119 ? -14.164 -13.618 5.324 1.00 86.62 119 PRO A CA 1
ATOM 969 C C . PRO A 1 119 ? -13.878 -14.568 6.488 1.00 86.62 119 PRO A C 1
ATOM 971 O O . PRO A 1 119 ? -14.754 -14.829 7.312 1.00 86.62 119 PRO A O 1
ATOM 974 N N . GLN A 1 120 ? -12.634 -15.040 6.592 1.00 83.44 120 GLN A N 1
ATOM 975 C CA . GLN A 1 120 ? -12.216 -15.977 7.640 1.00 83.44 120 GLN A CA 1
ATOM 976 C C . GLN A 1 120 ? -12.514 -15.468 9.060 1.00 83.44 120 GLN A C 1
ATOM 978 O O . GLN A 1 120 ? -12.730 -16.269 9.964 1.00 83.44 120 GLN A O 1
ATOM 983 N N . GLU A 1 121 ? -12.541 -14.148 9.246 1.00 87.94 121 GLU A N 1
ATOM 984 C CA . GLU A 1 121 ? -12.922 -13.497 10.492 1.00 87.94 121 GLU A CA 1
ATOM 985 C C . GLU A 1 121 ? -14.025 -12.467 10.214 1.00 87.94 121 GLU A C 1
ATOM 987 O O . GLU A 1 121 ? -13.784 -11.395 9.650 1.00 87.94 121 GLU A O 1
ATOM 992 N N . SER A 1 122 ? -15.260 -12.821 10.569 1.00 91.44 122 SER A N 1
ATOM 993 C CA . SER A 1 122 ? -16.452 -11.992 10.388 1.00 91.44 122 SER A CA 1
ATOM 994 C C . SER A 1 122 ? -17.485 -12.280 11.487 1.00 91.44 122 SER A C 1
ATOM 996 O O . SER A 1 122 ? -17.393 -13.304 12.172 1.00 91.44 122 SER A O 1
ATOM 998 N N . PRO A 1 123 ? -18.505 -11.419 11.664 1.00 93.38 123 PRO A N 1
ATOM 999 C CA . PRO A 1 123 ? -19.611 -11.703 12.580 1.00 93.38 123 PRO A CA 1
ATOM 1000 C C . PRO A 1 123 ? -20.377 -12.996 12.248 1.00 93.38 123 PRO A C 1
ATOM 1002 O O . PRO A 1 123 ? -21.099 -13.507 13.098 1.00 93.38 123 PRO A O 1
ATOM 1005 N N . ILE A 1 124 ? -20.258 -13.495 11.012 1.00 94.06 124 ILE A N 1
ATOM 1006 C CA . ILE A 1 124 ? -20.967 -14.679 10.517 1.00 94.06 124 ILE A CA 1
ATOM 1007 C C . ILE A 1 124 ? -20.079 -15.923 10.612 1.00 94.06 124 ILE A C 1
ATOM 1009 O O . ILE A 1 124 ? -20.544 -16.960 11.077 1.00 94.06 124 ILE A O 1
ATOM 1013 N N . SER A 1 125 ? -18.821 -15.837 10.171 1.00 92.56 125 SER A N 1
ATOM 1014 C CA . SER A 1 125 ? -17.899 -16.981 10.147 1.00 92.56 125 SER A CA 1
ATOM 1015 C C . SER A 1 125 ? -17.298 -17.303 11.516 1.00 92.56 125 SER A C 1
ATOM 1017 O O . SER A 1 125 ? -17.014 -18.467 11.790 1.00 92.56 125 SER A O 1
ATOM 1019 N N . THR A 1 126 ? -17.132 -16.292 12.375 1.00 94.19 126 THR A N 1
ATOM 1020 C CA . THR A 1 126 ? -16.525 -16.413 13.711 1.00 94.19 126 THR A CA 1
ATOM 1021 C C . THR A 1 126 ? -17.332 -15.630 14.757 1.00 94.19 126 THR A C 1
ATOM 1023 O O . THR A 1 126 ? -16.830 -14.641 15.311 1.00 94.19 126 THR A O 1
ATOM 1026 N N . PRO A 1 127 ? -18.600 -16.004 15.019 1.00 96.62 127 PRO A N 1
ATOM 1027 C CA . PRO A 1 127 ? -19.470 -15.279 15.947 1.00 96.62 127 PRO A CA 1
ATOM 1028 C C . PRO A 1 127 ? -18.897 -15.218 17.371 1.00 96.62 127 PRO A C 1
ATOM 1030 O O . PRO A 1 127 ? -19.000 -14.189 18.029 1.00 96.62 127 PRO A O 1
ATOM 1033 N N . GLU A 1 128 ? -18.214 -16.268 17.825 1.00 96.75 128 GLU A N 1
ATOM 1034 C CA . GLU A 1 128 ? -17.557 -16.319 19.135 1.00 96.75 128 GLU A CA 1
ATOM 1035 C C . GLU A 1 128 ? -16.401 -15.316 19.268 1.00 96.75 128 GLU A C 1
ATOM 1037 O O . GLU A 1 128 ? -16.199 -14.736 20.333 1.00 96.75 128 GLU A O 1
ATOM 1042 N N . ILE A 1 129 ? -15.661 -15.058 18.183 1.00 95.25 129 ILE A N 1
ATOM 1043 C CA . ILE A 1 129 ? -14.624 -14.016 18.161 1.00 95.25 129 ILE A CA 1
ATOM 1044 C C . ILE A 1 129 ? -15.287 -12.639 18.147 1.00 95.25 129 ILE A C 1
ATOM 1046 O O . ILE A 1 129 ? -14.830 -11.727 18.833 1.00 95.25 129 ILE A O 1
ATOM 1050 N N . PHE A 1 130 ? -16.382 -12.485 17.401 1.00 96.69 130 PHE A N 1
ATOM 1051 C CA . PHE A 1 130 ? -17.131 -11.234 17.327 1.00 96.69 130 PHE A CA 1
ATOM 1052 C C . PHE A 1 130 ? -17.728 -10.812 18.674 1.00 96.69 130 PHE A C 1
ATOM 1054 O O . PHE A 1 130 ? -17.737 -9.623 18.986 1.00 96.69 130 PHE A O 1
ATOM 1061 N N . GLU A 1 131 ? -18.157 -11.761 19.509 1.00 96.69 131 GLU A N 1
ATOM 1062 C CA . GLU A 1 131 ? -18.596 -11.472 20.880 1.00 96.69 131 GLU A CA 1
ATOM 1063 C C . GLU A 1 131 ? -17.492 -10.809 21.723 1.00 96.69 131 GLU A C 1
ATOM 1065 O O . GLU A 1 131 ? -17.770 -9.904 22.513 1.00 96.69 131 GLU A O 1
ATOM 1070 N N . GLU A 1 132 ? -16.229 -11.211 21.540 1.00 96.81 132 GLU A N 1
ATOM 1071 C CA . GLU A 1 132 ? -15.093 -10.625 22.260 1.00 96.81 132 GLU A CA 1
ATOM 1072 C C . GLU A 1 132 ? -14.550 -9.339 21.598 1.00 96.81 132 GLU A C 1
ATOM 1074 O O . GLU A 1 132 ? -14.099 -8.418 22.297 1.00 96.81 132 GLU A O 1
ATOM 1079 N N . TYR A 1 133 ? -14.612 -9.268 20.265 1.00 97.19 133 TYR A N 1
ATOM 1080 C CA . TYR A 1 133 ? -14.067 -8.212 19.409 1.00 97.19 133 TYR A CA 1
ATOM 1081 C C . TYR A 1 133 ? -15.160 -7.654 18.467 1.00 97.19 133 TYR A C 1
ATOM 1083 O O . TYR A 1 133 ? -15.190 -7.977 17.279 1.00 97.19 133 TYR A O 1
ATOM 1091 N N . PRO A 1 134 ? -16.076 -6.805 18.974 1.00 96.62 134 PRO A N 1
ATOM 1092 C CA . PRO A 1 134 ? -17.353 -6.505 18.312 1.00 96.62 134 PRO A CA 1
ATOM 1093 C C . PRO A 1 134 ? -17.287 -5.441 17.205 1.00 96.62 134 PRO A C 1
ATOM 1095 O O . PRO A 1 134 ? -18.324 -4.972 16.734 1.00 96.62 134 PRO A O 1
ATOM 1098 N N . LEU A 1 135 ? -16.092 -5.008 16.798 1.00 97.38 135 LEU A N 1
ATOM 1099 C CA . LEU A 1 135 ? -15.899 -3.993 15.760 1.00 97.38 135 LEU A CA 1
ATOM 1100 C C . LEU A 1 135 ? -15.080 -4.563 14.608 1.00 97.38 135 LEU A C 1
ATOM 1102 O O . LEU A 1 135 ? -14.117 -5.288 14.822 1.00 97.38 135 LEU A O 1
ATOM 1106 N N . ILE A 1 136 ? -15.420 -4.186 13.382 1.00 96.31 136 ILE A N 1
ATOM 1107 C CA . ILE A 1 136 ? -14.693 -4.577 12.176 1.00 96.31 136 ILE A CA 1
ATOM 1108 C C . ILE A 1 136 ? -13.702 -3.463 11.837 1.00 96.31 136 ILE A C 1
ATOM 1110 O O . ILE A 1 136 ? -14.090 -2.361 11.456 1.00 96.31 136 ILE A O 1
ATOM 1114 N N . MET A 1 137 ? -12.409 -3.725 11.973 1.00 95.69 137 MET A N 1
ATOM 1115 C CA . MET A 1 137 ? -11.370 -2.804 11.540 1.00 95.69 137 MET A CA 1
ATOM 1116 C C . MET A 1 137 ? -11.090 -2.965 10.051 1.00 95.69 137 MET A C 1
ATOM 1118 O O . MET A 1 137 ? -10.733 -4.052 9.599 1.00 95.69 137 MET A O 1
ATOM 1122 N N . ILE A 1 138 ? -11.156 -1.845 9.332 1.00 93.50 138 ILE A N 1
ATOM 1123 C CA . ILE A 1 138 ? -10.670 -1.719 7.962 1.00 93.50 138 ILE A CA 1
ATOM 1124 C C . ILE A 1 138 ? -9.392 -0.891 7.929 1.00 93.50 138 ILE A C 1
ATOM 1126 O O . ILE A 1 138 ? -9.261 0.129 8.610 1.00 93.50 138 ILE A O 1
ATOM 1130 N N . THR A 1 139 ? -8.439 -1.327 7.113 1.00 90.88 139 THR A N 1
ATOM 1131 C CA . THR A 1 139 ? -7.168 -0.633 6.914 1.00 90.88 139 THR A CA 1
ATOM 1132 C C . THR A 1 139 ? -7.128 0.033 5.542 1.00 90.88 139 THR A C 1
ATOM 1134 O O . THR A 1 139 ? -7.685 -0.475 4.568 1.00 90.88 139 THR A O 1
ATOM 1137 N N . GLY A 1 140 ? -6.509 1.211 5.450 1.00 86.25 140 GLY A N 1
ATOM 1138 C CA . GLY A 1 140 ? -6.441 1.939 4.184 1.00 86.25 140 GLY A CA 1
ATOM 1139 C C . GLY A 1 140 ? -5.202 2.803 4.008 1.00 86.25 140 GLY A C 1
ATOM 1140 O O . GLY A 1 140 ? -4.422 3.042 4.934 1.00 86.25 140 GLY A O 1
ATOM 1141 N N . ARG A 1 141 ? -5.030 3.298 2.782 1.00 82.50 141 ARG A N 1
ATOM 1142 C CA . ARG A 1 141 ? -3.981 4.262 2.443 1.00 82.50 141 ARG A CA 1
ATOM 1143 C C . ARG A 1 141 ? -4.410 5.668 2.849 1.00 82.50 141 ARG A C 1
ATOM 1145 O O . ARG A 1 141 ? -5.589 6.006 2.797 1.00 82.50 141 ARG A O 1
ATOM 1152 N N . LEU A 1 142 ? -3.435 6.484 3.236 1.00 73.62 142 LEU A N 1
ATOM 1153 C CA . LEU A 1 142 ? -3.636 7.924 3.383 1.00 73.62 142 LEU A CA 1
ATOM 1154 C C . LEU A 1 142 ? -3.249 8.629 2.095 1.00 73.62 142 LEU A C 1
ATOM 1156 O O . LEU A 1 142 ? -2.315 8.205 1.418 1.00 73.62 142 LEU A O 1
ATOM 1160 N N . ARG A 1 143 ? -3.950 9.720 1.795 1.00 67.69 143 ARG A N 1
ATOM 1161 C CA . ARG A 1 143 ? -3.683 10.547 0.616 1.00 67.69 143 ARG A CA 1
ATOM 1162 C C . ARG A 1 143 ? -2.329 11.250 0.719 1.00 67.69 143 ARG A C 1
ATOM 1164 O O . ARG A 1 143 ? -1.678 11.496 -0.286 1.00 67.69 143 ARG A O 1
ATOM 1171 N N . GLU A 1 144 ? -1.902 11.570 1.934 1.00 64.12 144 GLU A N 1
ATOM 1172 C CA . GLU A 1 144 ? -0.762 12.442 2.218 1.00 64.12 144 GLU A CA 1
ATOM 1173 C C . GLU A 1 144 ? 0.587 11.701 2.277 1.00 64.12 144 GLU A C 1
ATOM 1175 O O . GLU A 1 144 ? 1.619 12.325 2.523 1.00 64.12 144 GLU A O 1
ATOM 1180 N N . ARG A 1 145 ? 0.608 10.376 2.079 1.00 69.12 145 ARG A N 1
ATOM 1181 C CA . ARG A 1 145 ? 1.831 9.557 2.128 1.00 69.12 145 ARG A CA 1
ATOM 1182 C C . ARG A 1 145 ? 1.811 8.449 1.082 1.00 69.12 145 ARG A C 1
ATOM 1184 O O . ARG A 1 145 ? 0.757 7.945 0.711 1.00 69.12 145 ARG A O 1
ATOM 1191 N N . LEU A 1 146 ? 2.999 7.990 0.699 1.00 71.56 146 LEU A N 1
ATOM 1192 C CA . LEU A 1 146 ? 3.167 6.804 -0.137 1.00 71.56 146 LEU A CA 1
ATOM 1193 C C . LEU A 1 146 ? 3.587 5.631 0.744 1.00 71.56 146 LEU A C 1
ATOM 1195 O O . LEU A 1 146 ? 4.768 5.456 1.041 1.00 71.56 146 LEU A O 1
ATOM 1199 N N . HIS A 1 147 ? 2.621 4.824 1.182 1.00 83.75 147 HIS A N 1
ATOM 1200 C CA . HIS A 1 147 ? 2.884 3.730 2.123 1.00 83.75 147 HIS A CA 1
ATOM 1201 C C . HIS A 1 147 ? 3.683 4.247 3.341 1.00 83.75 147 HIS A C 1
ATOM 1203 O O . HIS A 1 147 ? 3.342 5.273 3.927 1.00 83.75 147 HIS A O 1
ATOM 1209 N N . SER A 1 148 ? 4.749 3.562 3.746 1.00 81.25 148 SER A N 1
ATOM 1210 C CA . SER A 1 148 ? 5.613 3.989 4.850 1.00 81.25 148 SER A CA 1
ATOM 1211 C C . SER A 1 148 ? 6.535 5.169 4.511 1.00 81.25 148 SER A C 1
ATOM 1213 O O . SER A 1 148 ? 7.174 5.712 5.420 1.00 81.25 148 SER A O 1
ATOM 1215 N N . GLN A 1 149 ? 6.618 5.581 3.241 1.00 74.44 149 GLN A N 1
ATOM 1216 C CA . GLN A 1 149 ? 7.416 6.727 2.810 1.00 74.44 149 GLN A CA 1
ATOM 1217 C C . GLN A 1 149 ? 6.731 8.039 3.184 1.00 74.44 149 GLN A C 1
ATOM 1219 O O . GLN A 1 149 ? 5.518 8.102 3.373 1.00 74.44 149 GLN A O 1
ATOM 1224 N N . TYR A 1 150 ? 7.528 9.101 3.298 1.00 69.38 150 TYR A N 1
ATOM 1225 C CA . TYR A 1 150 ? 7.070 10.446 3.665 1.00 69.38 150 TYR A CA 1
ATOM 1226 C C . TYR A 1 150 ? 6.455 10.575 5.069 1.00 69.38 150 TYR A C 1
ATOM 1228 O O . TYR A 1 150 ? 5.995 11.643 5.452 1.00 69.38 150 TYR A O 1
ATOM 1236 N N . THR A 1 151 ? 6.553 9.530 5.893 1.00 64.19 151 THR A N 1
ATOM 1237 C CA . THR A 1 151 ? 6.154 9.550 7.310 1.00 64.19 151 THR A CA 1
ATOM 1238 C C . THR A 1 151 ? 7.146 10.294 8.209 1.00 64.19 151 THR A C 1
ATOM 1240 O O . THR A 1 151 ? 6.822 10.605 9.348 1.00 64.19 151 THR A O 1
ATOM 1243 N N . THR A 1 152 ? 8.372 10.559 7.755 1.00 53.09 152 THR A N 1
ATOM 1244 C CA . THR A 1 152 ? 9.440 11.231 8.533 1.00 53.09 152 THR A CA 1
ATOM 1245 C C . THR A 1 152 ? 10.059 12.421 7.808 1.00 53.09 152 THR A C 1
ATOM 1247 O O . THR A 1 152 ? 10.789 13.219 8.404 1.00 53.09 152 THR A O 1
ATOM 1250 N N . VAL A 1 153 ? 9.767 12.549 6.516 1.00 49.03 153 VAL A N 1
ATOM 1251 C CA . VAL A 1 153 ? 10.240 13.645 5.679 1.00 49.03 153 VAL A CA 1
ATOM 1252 C C . VAL A 1 153 ? 9.302 14.822 5.868 1.00 49.03 153 VAL A C 1
ATOM 1254 O O . VAL A 1 153 ? 8.117 14.651 6.144 1.00 49.03 153 VAL A O 1
ATOM 1257 N N . LYS A 1 154 ? 9.839 16.034 5.727 1.00 45.56 154 LYS A N 1
ATOM 1258 C CA . LYS A 1 154 ? 8.978 17.196 5.648 1.00 45.56 154 LYS A CA 1
ATOM 1259 C C . LYS A 1 154 ? 8.210 17.185 4.322 1.00 45.56 154 LYS A C 1
ATOM 1261 O O . LYS A 1 154 ? 8.796 17.547 3.308 1.00 45.56 154 LYS A O 1
ATOM 1266 N N . VAL A 1 155 ? 6.948 16.767 4.313 1.00 44.81 155 VAL A N 1
ATOM 1267 C CA . VAL A 1 155 ? 6.107 16.761 3.106 1.00 44.81 155 VAL A CA 1
ATOM 1268 C C . VAL A 1 155 ? 5.033 17.823 3.194 1.00 44.81 155 VAL A C 1
ATOM 1270 O O . VAL A 1 155 ? 4.138 17.738 4.015 1.00 44.81 155 VAL A O 1
ATOM 1273 N N . GLY A 1 156 ? 5.109 18.834 2.339 1.00 40.09 156 GLY A N 1
ATOM 1274 C CA . GLY A 1 156 ? 4.009 19.771 2.159 1.00 40.09 156 GLY A CA 1
ATOM 1275 C C . GLY A 1 156 ? 4.470 21.147 1.720 1.00 40.09 156 GLY A C 1
ATOM 1276 O O . GLY A 1 156 ? 5.416 21.709 2.262 1.00 40.09 156 GLY A O 1
ATOM 1277 N N . GLY A 1 157 ? 3.748 21.704 0.758 1.00 34.97 157 GLY A N 1
ATOM 1278 C CA . GLY A 1 157 ? 2.942 22.883 1.034 1.00 34.97 157 GLY A CA 1
ATOM 1279 C C . GLY A 1 157 ? 1.485 22.443 1.189 1.00 34.97 157 GLY A C 1
ATOM 1280 O O . GLY A 1 157 ? 1.077 21.432 0.623 1.00 34.97 157 GLY A O 1
ATOM 1281 N N . SER A 1 158 ? 0.687 23.188 1.945 1.00 37.16 158 SER A N 1
ATOM 1282 C CA . SER A 1 158 ? -0.752 23.196 1.700 1.00 37.16 158 SER A CA 1
ATOM 1283 C C . SER A 1 158 ? -0.998 23.945 0.388 1.00 37.16 158 SER A C 1
ATOM 1285 O O . SER A 1 158 ? -0.429 25.016 0.166 1.00 37.16 158 SER A O 1
ATOM 1287 N N . VAL A 1 159 ? -1.825 23.395 -0.503 1.00 37.31 159 VAL A N 1
ATOM 1288 C CA . VAL A 1 159 ? -2.278 24.130 -1.691 1.00 37.31 159 VAL A CA 1
ATOM 1289 C C . VAL A 1 159 ? -3.198 25.248 -1.198 1.00 37.31 159 VAL A C 1
ATOM 1291 O O . VAL A 1 159 ? -4.355 25.004 -0.869 1.00 37.31 159 VAL A O 1
ATOM 1294 N N . LYS A 1 160 ? -2.676 26.476 -1.083 1.00 37.94 160 LYS A N 1
ATOM 1295 C CA . LYS A 1 160 ? -3.480 27.654 -0.704 1.00 37.94 160 LYS A CA 1
ATOM 1296 C C . LYS A 1 160 ? -4.405 28.119 -1.835 1.00 37.94 160 LYS A C 1
ATOM 1298 O O . LYS A 1 160 ? -5.366 28.830 -1.570 1.00 37.94 160 LYS A O 1
ATOM 1303 N N . SER A 1 161 ? -4.110 27.747 -3.081 1.00 36.31 161 SER A N 1
ATOM 1304 C CA . SER A 1 161 ? -4.895 28.107 -4.263 1.00 36.31 161 SER A CA 1
ATOM 1305 C C . SER A 1 161 ? -4.465 27.251 -5.456 1.00 36.31 161 SER A C 1
ATOM 1307 O O . SER A 1 161 ? -3.297 27.269 -5.836 1.00 36.31 161 SER A O 1
ATOM 1309 N N . TYR A 1 162 ? -5.404 26.531 -6.075 1.00 36.69 162 TYR A N 1
ATOM 1310 C CA . TYR A 1 162 ? -5.183 25.824 -7.347 1.00 36.69 162 TYR A CA 1
ATOM 1311 C C . TYR A 1 162 ? -5.030 26.786 -8.545 1.00 36.69 162 TYR A C 1
ATOM 1313 O O . TYR A 1 162 ? -4.612 26.374 -9.627 1.00 36.69 162 TYR A O 1
ATOM 1321 N N . ALA A 1 163 ? -5.344 28.076 -8.368 1.00 33.94 163 ALA A N 1
ATOM 1322 C CA . ALA A 1 163 ? -5.476 29.051 -9.452 1.00 33.94 163 ALA A CA 1
ATOM 1323 C C . ALA A 1 163 ? -4.142 29.591 -10.009 1.00 33.94 163 ALA A C 1
ATOM 1325 O O . ALA A 1 163 ? -4.149 30.362 -10.965 1.00 33.94 163 ALA A O 1
ATOM 1326 N N . HIS A 1 164 ? -2.996 29.207 -9.440 1.00 36.41 164 HIS A N 1
ATOM 1327 C CA . HIS A 1 164 ? -1.675 29.671 -9.893 1.00 36.41 164 HIS A CA 1
ATOM 1328 C C . HIS A 1 164 ? -0.838 28.593 -10.594 1.00 36.41 164 HIS A C 1
ATOM 1330 O O . HIS A 1 164 ? 0.298 28.857 -10.977 1.00 36.41 164 HIS A O 1
ATOM 1336 N N . CYS A 1 165 ? -1.410 27.409 -10.819 1.00 41.00 165 CYS A N 1
ATOM 1337 C CA . CYS A 1 165 ? -0.752 26.315 -11.524 1.00 41.00 165 CYS A CA 1
ATOM 1338 C C . CYS A 1 165 ? -0.433 26.684 -12.986 1.00 41.00 165 CYS A C 1
ATOM 1340 O O . CYS A 1 165 ? -1.291 27.185 -13.717 1.00 41.00 165 CYS A O 1
ATOM 1342 N N . THR A 1 166 ? 0.785 26.381 -13.442 1.00 40.75 166 THR A N 1
ATOM 1343 C CA . THR A 1 166 ? 1.205 26.521 -14.847 1.00 40.75 166 THR A CA 1
ATOM 1344 C C . THR A 1 166 ? 0.396 25.628 -15.788 1.00 40.75 166 THR A C 1
ATOM 1346 O O . THR A 1 166 ? 0.096 26.051 -16.898 1.00 40.75 166 THR A O 1
ATOM 1349 N N . THR A 1 167 ? -0.046 24.448 -15.339 1.00 39.16 167 THR A N 1
ATOM 1350 C CA . THR A 1 167 ? -0.968 23.577 -16.090 1.00 39.16 167 THR A CA 1
ATOM 1351 C C . THR A 1 167 ? -2.360 24.189 -16.205 1.00 39.16 167 THR A C 1
ATOM 1353 O O . THR A 1 167 ? -2.953 24.122 -17.276 1.00 39.16 167 THR A O 1
ATOM 1356 N N . CYS A 1 168 ? -2.871 24.847 -15.156 1.00 39.25 168 CYS A N 1
ATOM 1357 C CA . CYS A 1 168 ? -4.128 25.598 -15.237 1.00 39.25 168 CYS A CA 1
ATOM 1358 C C . CYS A 1 168 ? -3.993 26.815 -16.157 1.00 39.25 168 CYS A C 1
ATOM 1360 O O . CYS A 1 168 ? -4.893 27.056 -16.950 1.00 39.25 168 CYS A O 1
ATOM 1362 N N . LYS A 1 169 ? -2.868 27.543 -16.119 1.00 45.09 169 LYS A N 1
ATOM 1363 C CA . LYS A 1 169 ? -2.585 28.619 -17.084 1.00 45.09 169 LYS A CA 1
ATOM 1364 C C . LYS A 1 169 ? -2.547 28.100 -18.512 1.00 45.09 169 LYS A C 1
ATOM 1366 O O . LYS A 1 169 ? -3.232 28.655 -19.351 1.00 45.09 169 LYS A O 1
ATOM 1371 N N . LYS A 1 170 ? -1.856 26.988 -18.760 1.00 45.03 170 LYS A N 1
ATOM 1372 C CA . LYS A 1 170 ? -1.834 26.338 -20.072 1.00 45.03 170 LYS A CA 1
ATOM 1373 C C . LYS A 1 170 ? -3.228 25.864 -20.492 1.00 45.03 170 LYS A C 1
ATOM 1375 O O . LYS A 1 170 ? -3.617 26.055 -21.630 1.00 45.03 170 LYS A O 1
ATOM 1380 N N . CYS A 1 171 ? -4.028 25.328 -19.568 1.00 43.16 171 CYS A N 1
ATOM 1381 C CA . CYS A 1 171 ? -5.425 24.979 -19.833 1.00 43.16 171 CYS A CA 1
ATOM 1382 C C . CYS A 1 171 ? -6.301 26.206 -20.106 1.00 43.16 171 CYS A C 1
ATOM 1384 O O . CYS A 1 171 ? -7.255 26.075 -20.848 1.00 43.16 171 CYS A O 1
ATOM 1386 N N . VAL A 1 172 ? -6.021 27.371 -19.522 1.00 44.22 172 VAL A N 1
ATOM 1387 C CA . VAL A 1 172 ? -6.753 28.623 -19.781 1.00 44.22 172 VAL A CA 1
ATOM 1388 C C . VAL A 1 172 ? -6.293 29.284 -21.085 1.00 44.22 172 VAL A C 1
ATOM 1390 O O . VAL A 1 172 ? -7.110 29.852 -21.796 1.00 44.22 172 VAL A O 1
ATOM 1393 N N . GLU A 1 173 ? -5.003 29.197 -21.407 1.00 48.97 173 GLU A N 1
ATOM 1394 C CA . GLU A 1 173 ? -4.381 29.807 -22.590 1.00 48.97 173 GLU A CA 1
ATOM 1395 C C . GLU A 1 173 ? -4.554 28.950 -23.855 1.00 48.97 173 GLU A C 1
ATOM 1397 O O . GLU A 1 173 ? -4.631 29.492 -24.954 1.00 48.97 173 GLU A O 1
ATOM 1402 N N . GLU A 1 174 ? -4.630 27.623 -23.710 1.00 49.94 174 GLU A N 1
ATOM 1403 C CA . GLU A 1 174 ? -4.661 26.662 -24.821 1.00 49.94 174 GLU A CA 1
ATOM 1404 C C . GLU A 1 174 ? -5.950 25.813 -24.868 1.00 49.94 174 GLU A C 1
ATOM 1406 O O . GLU A 1 174 ? -6.105 25.012 -25.795 1.00 49.94 174 GLU A O 1
ATOM 1411 N N . CYS A 1 175 ? -6.902 25.957 -23.924 1.00 48.12 175 CYS A N 1
ATOM 1412 C CA . CYS A 1 175 ? -8.229 25.353 -24.125 1.00 48.12 175 CYS A CA 1
ATOM 1413 C C . CYS A 1 175 ? -8.952 26.042 -25.285 1.00 48.12 175 CYS A C 1
ATOM 1415 O O . CYS A 1 175 ? -8.938 27.270 -25.375 1.00 48.12 175 CYS A O 1
ATOM 1417 N N . PRO A 1 176 ? -9.711 25.284 -26.093 1.00 51.72 176 PRO A N 1
ATOM 1418 C CA . PRO A 1 176 ? -10.749 25.872 -26.928 1.00 51.72 176 PRO A CA 1
ATOM 1419 C C . PRO A 1 176 ? -11.714 26.684 -26.046 1.00 51.72 176 PRO A C 1
ATOM 1421 O O . PRO A 1 176 ? -12.147 26.177 -25.008 1.00 51.72 176 PRO A O 1
ATOM 1424 N N . GLU A 1 177 ? -12.081 27.907 -26.454 1.00 45.97 177 GLU A N 1
ATOM 1425 C CA . GLU A 1 177 ? -13.006 28.800 -25.714 1.00 45.97 177 GLU A CA 1
ATOM 1426 C C . GLU A 1 177 ? -14.310 28.095 -25.284 1.00 45.97 177 GLU A C 1
ATOM 1428 O O . GLU A 1 177 ? -14.916 28.429 -24.273 1.00 45.97 177 GLU A O 1
ATOM 1433 N N . GLU A 1 178 ? -14.708 27.055 -26.015 1.00 44.81 178 GLU A N 1
ATOM 1434 C CA . GLU A 1 178 ? -15.914 26.251 -25.812 1.00 44.81 178 GLU A CA 1
ATOM 1435 C C . GLU A 1 178 ? -15.864 25.296 -24.595 1.00 44.81 178 GLU A C 1
ATOM 1437 O O . GLU A 1 178 ? -16.881 24.681 -24.263 1.00 44.81 178 GLU A O 1
ATOM 1442 N N . ALA A 1 179 ? -14.704 25.129 -23.941 1.00 42.56 179 ALA A N 1
ATOM 1443 C CA . ALA A 1 179 ? -14.521 24.234 -22.788 1.00 42.56 179 ALA A CA 1
ATOM 1444 C C . ALA A 1 179 ? -14.699 24.926 -21.420 1.00 42.56 179 ALA A C 1
ATOM 1446 O O . ALA A 1 179 ? -14.900 24.247 -20.406 1.00 42.56 179 ALA A O 1
ATOM 1447 N N . ILE A 1 180 ? -14.646 26.263 -21.382 1.00 42.12 180 ILE A N 1
ATOM 1448 C CA . ILE A 1 180 ? -14.854 27.073 -20.176 1.00 42.12 180 ILE A CA 1
ATOM 1449 C C . ILE A 1 180 ? -16.200 27.774 -20.316 1.00 42.12 180 ILE A C 1
ATOM 1451 O O . ILE A 1 180 ? -16.362 28.674 -21.135 1.00 42.12 180 ILE A O 1
ATOM 1455 N N . THR A 1 181 ? -17.173 27.388 -19.491 1.00 45.19 181 THR A N 1
ATOM 1456 C CA . THR A 1 181 ? -18.486 28.043 -19.489 1.00 45.19 181 THR A CA 1
ATOM 1457 C C . THR A 1 181 ? -18.637 28.837 -18.199 1.00 45.19 181 THR A C 1
ATOM 1459 O O . THR A 1 181 ? -18.568 28.284 -17.101 1.00 45.19 181 THR A O 1
ATOM 1462 N N . LEU A 1 182 ? -18.845 30.150 -18.301 1.00 40.91 182 LEU A N 1
ATOM 1463 C CA . LEU A 1 182 ? -19.223 30.962 -17.145 1.00 40.91 182 LEU A CA 1
ATOM 1464 C C . LEU A 1 182 ? -20.686 30.661 -16.827 1.00 40.91 182 LEU A C 1
ATOM 1466 O O . LEU A 1 182 ? -21.576 30.997 -17.608 1.00 40.91 182 LEU A O 1
ATOM 1470 N N . THR A 1 183 ? -20.937 29.995 -15.702 1.00 45.09 183 THR A N 1
ATOM 1471 C CA . THR A 1 183 ? -22.306 29.665 -15.287 1.00 45.09 183 THR A CA 1
ATOM 1472 C C . THR A 1 183 ? -22.705 30.467 -14.058 1.00 45.09 183 THR A C 1
ATOM 1474 O O . THR A 1 183 ? -21.866 30.893 -13.261 1.00 45.09 183 THR A O 1
ATOM 1477 N N . GLN A 1 184 ? -24.009 30.702 -13.917 1.00 45.91 184 GLN A N 1
ATOM 1478 C CA . GLN A 1 184 ? -24.549 31.339 -12.725 1.00 45.91 184 GLN A CA 1
ATOM 1479 C C . GLN A 1 184 ? -24.337 30.413 -11.515 1.00 45.91 184 GLN A C 1
ATOM 1481 O O . GLN A 1 184 ? -24.714 29.240 -11.583 1.00 45.91 184 GLN A O 1
ATOM 1486 N N . PRO A 1 185 ? -23.761 30.904 -10.403 1.00 47.72 185 PRO A N 1
ATOM 1487 C CA . PRO A 1 185 ? -23.633 30.103 -9.193 1.00 47.72 185 PRO A CA 1
ATOM 1488 C C . PRO A 1 185 ? -25.019 29.686 -8.693 1.00 47.72 185 PRO A C 1
ATOM 1490 O O . PRO A 1 185 ? -25.948 30.496 -8.682 1.00 47.72 185 PRO A O 1
ATOM 1493 N N . SER A 1 186 ? -25.170 28.438 -8.246 1.00 51.84 186 SER A N 1
ATOM 1494 C CA . SER A 1 186 ? -26.437 28.001 -7.656 1.00 51.84 186 SER A CA 1
ATOM 1495 C C . SER A 1 186 ? -26.705 28.740 -6.343 1.00 51.84 186 SER A C 1
ATOM 1497 O O . SER A 1 186 ? -25.785 29.078 -5.593 1.00 51.84 186 SER A O 1
ATOM 1499 N N . THR A 1 187 ? -27.978 28.958 -6.020 1.00 48.28 187 THR A N 1
ATOM 1500 C CA . THR A 1 187 ? -28.401 29.598 -4.763 1.00 48.28 187 THR A CA 1
ATOM 1501 C C . THR A 1 187 ? -27.839 28.887 -3.531 1.00 48.28 187 THR A C 1
ATOM 1503 O O . THR A 1 187 ? -27.449 29.552 -2.574 1.00 48.28 187 THR A O 1
ATOM 1506 N N . SER A 1 188 ? -27.698 27.558 -3.575 1.00 48.28 188 SER A N 1
ATOM 1507 C CA . SER A 1 188 ? -27.056 26.774 -2.513 1.00 48.28 188 SER A CA 1
ATOM 1508 C C . SER A 1 188 ? -25.555 27.048 -2.378 1.00 48.28 188 SER A C 1
ATOM 1510 O O . SER A 1 188 ? -25.054 27.111 -1.259 1.00 48.28 188 SER A O 1
ATOM 1512 N N . LEU A 1 189 ? -24.834 27.229 -3.494 1.00 45.81 189 LEU A N 1
ATOM 1513 C CA . LEU A 1 189 ? -23.406 27.579 -3.483 1.00 45.81 189 LEU A CA 1
ATOM 1514 C C . LEU A 1 189 ? -23.198 28.997 -2.942 1.00 45.81 189 LEU A C 1
ATOM 1516 O O . LEU A 1 189 ? -22.323 29.219 -2.112 1.00 45.81 189 LEU A O 1
ATOM 1520 N N . MET A 1 190 ? -24.053 29.941 -3.346 1.00 48.06 190 MET A N 1
ATOM 1521 C CA . MET A 1 190 ? -24.000 31.310 -2.831 1.00 48.06 190 MET A CA 1
ATOM 1522 C C . MET A 1 190 ? -24.278 31.378 -1.324 1.00 48.06 190 MET A C 1
ATOM 1524 O O . MET A 1 190 ? -23.608 32.130 -0.626 1.00 48.06 190 MET A O 1
ATOM 1528 N N . GLN A 1 191 ? -25.236 30.602 -0.809 1.00 44.62 191 GLN A N 1
ATOM 1529 C CA . GLN A 1 191 ? -25.599 30.616 0.614 1.00 44.62 191 GLN A CA 1
ATOM 1530 C C . GLN A 1 191 ? -24.525 29.996 1.516 1.00 44.62 191 GLN A C 1
ATOM 1532 O O . GLN A 1 191 ? -24.226 30.557 2.568 1.00 44.62 191 GLN A O 1
ATOM 1537 N N . ARG A 1 192 ? -23.910 28.885 1.090 1.00 41.00 192 ARG A N 1
ATOM 1538 C CA . ARG A 1 192 ? -22.901 28.156 1.879 1.00 41.00 192 ARG A CA 1
ATOM 1539 C C . ARG A 1 192 ? -21.636 28.985 2.139 1.00 41.00 192 ARG A C 1
ATOM 1541 O O . ARG A 1 192 ? -21.060 28.902 3.217 1.00 41.00 192 ARG A O 1
ATOM 1548 N N . ASP A 1 193 ? -21.254 29.823 1.177 1.00 43.09 193 ASP A N 1
ATOM 1549 C CA . ASP A 1 193 ? -20.082 30.698 1.286 1.00 43.09 193 ASP A CA 1
ATOM 1550 C C . ASP A 1 193 ? -20.370 32.006 2.039 1.00 43.09 193 ASP A C 1
ATOM 1552 O O . ASP A 1 193 ? -19.463 32.599 2.622 1.00 43.09 193 ASP A O 1
ATOM 1556 N N . VAL A 1 194 ? -21.623 32.480 2.047 1.00 44.19 194 VAL A N 1
ATOM 1557 C CA . VAL A 1 194 ? -22.010 33.724 2.742 1.00 44.19 194 VAL A CA 1
ATOM 1558 C C . VAL A 1 194 ? -21.869 33.590 4.259 1.00 44.19 194 VAL A C 1
ATOM 1560 O O . VAL A 1 194 ? -21.490 34.561 4.910 1.00 44.19 194 VAL A O 1
ATOM 1563 N N . GLU A 1 195 ? -22.101 32.402 4.820 1.00 45.75 195 GLU A N 1
ATOM 1564 C CA . GLU A 1 195 ? -21.909 32.141 6.254 1.00 45.75 195 GLU A CA 1
ATOM 1565 C C . GLU A 1 195 ? -20.435 32.215 6.690 1.00 45.75 195 GLU A C 1
ATOM 1567 O O . GLU A 1 195 ? -20.154 32.428 7.868 1.00 45.75 195 GLU A O 1
ATOM 1572 N N . GLN A 1 196 ? -19.492 32.077 5.749 1.00 45.44 196 GLN A N 1
ATOM 1573 C CA . GLN A 1 196 ? -18.052 31.993 6.022 1.00 45.44 196 GLN A CA 1
ATOM 1574 C C . GLN A 1 196 ? -17.251 33.215 5.527 1.00 45.44 196 GLN A C 1
ATOM 1576 O O . GLN A 1 196 ? -16.042 33.285 5.752 1.00 45.44 196 GLN A O 1
ATOM 1581 N N . ALA A 1 197 ? -17.893 34.189 4.870 1.00 42.53 197 ALA A N 1
ATOM 1582 C CA . ALA A 1 197 ? -17.218 35.317 4.221 1.00 42.53 197 ALA A CA 1
ATOM 1583 C C . ALA A 1 197 ? -17.168 36.604 5.086 1.00 42.53 197 ALA A C 1
ATOM 1585 O O . ALA A 1 197 ? -18.107 36.893 5.832 1.00 42.53 197 ALA A O 1
ATOM 1586 N N . PRO A 1 198 ? -16.122 37.450 4.953 1.00 47.38 198 PRO A N 1
ATOM 1587 C CA . PRO A 1 198 ? -16.060 38.771 5.593 1.00 47.38 198 PRO A CA 1
ATOM 1588 C C . PRO A 1 198 ? -17.230 39.694 5.182 1.00 47.38 198 PRO A C 1
ATOM 1590 O O . PRO A 1 198 ? -17.690 39.651 4.038 1.00 47.38 198 PRO A O 1
ATOM 1593 N N . GLN A 1 199 ? -17.686 40.570 6.094 1.00 49.94 199 GLN A N 1
ATOM 1594 C CA . GLN A 1 199 ? -18.932 41.361 5.968 1.00 49.94 199 G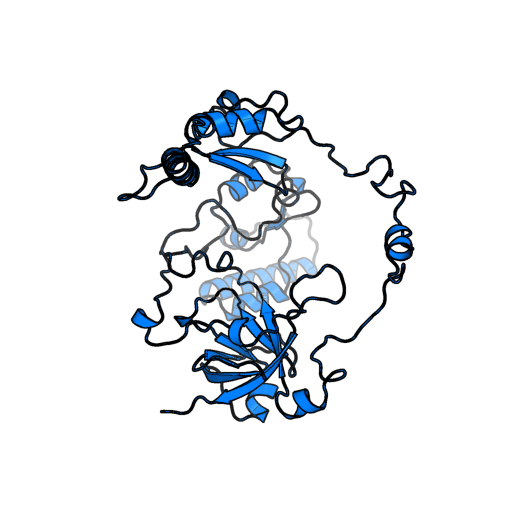LN A CA 1
ATOM 1595 C C . GLN A 1 199 ? -19.096 42.152 4.653 1.00 49.94 199 GLN A C 1
ATOM 1597 O O . GLN A 1 199 ? -20.220 42.286 4.161 1.00 49.94 199 GLN A O 1
ATOM 1602 N N . ASP A 1 200 ? -18.009 42.651 4.062 1.00 47.91 200 ASP A N 1
ATOM 1603 C CA . ASP A 1 200 ? -18.067 43.455 2.833 1.00 47.91 200 ASP A CA 1
ATOM 1604 C C . ASP A 1 200 ? -18.328 42.603 1.578 1.00 47.91 200 ASP A C 1
ATOM 1606 O O . ASP A 1 200 ? -19.087 43.005 0.693 1.00 47.91 200 ASP A O 1
ATOM 1610 N N . GLN A 1 201 ? -17.803 41.374 1.534 1.00 47.66 201 GLN A N 1
ATOM 1611 C CA . GLN A 1 201 ? -18.056 40.433 0.436 1.00 47.66 201 GLN A CA 1
ATOM 1612 C C . GLN A 1 201 ? -19.458 39.820 0.519 1.00 47.66 201 GLN A C 1
ATOM 1614 O O . GLN A 1 201 ? -20.101 39.604 -0.510 1.00 47.66 201 GLN A O 1
ATOM 1619 N N . ALA A 1 202 ? -19.975 39.604 1.732 1.00 48.31 202 ALA A N 1
ATOM 1620 C CA . ALA A 1 202 ? -21.347 39.149 1.940 1.00 48.31 202 ALA A CA 1
ATOM 1621 C C . ALA A 1 202 ? -22.384 40.173 1.426 1.00 48.31 202 ALA A C 1
ATOM 1623 O O . ALA A 1 202 ? -23.381 39.790 0.810 1.00 48.31 202 ALA A O 1
ATOM 1624 N N . LYS A 1 203 ? -22.131 41.483 1.598 1.00 51.84 203 LYS A N 1
ATOM 1625 C CA . LYS A 1 203 ? -22.981 42.559 1.049 1.00 51.84 203 LYS A CA 1
ATOM 1626 C C . LYS A 1 203 ? -22.988 42.593 -0.480 1.00 51.84 203 LYS A C 1
ATOM 1628 O O . LYS A 1 203 ? -24.064 42.710 -1.066 1.00 51.84 203 LYS A O 1
ATOM 1633 N N . LEU A 1 204 ? -21.824 42.470 -1.122 1.00 51.50 204 LEU A N 1
ATOM 1634 C CA . LEU A 1 204 ? -21.714 42.441 -2.588 1.00 51.50 204 LEU A CA 1
ATOM 1635 C C . LEU A 1 204 ? -22.411 41.211 -3.187 1.00 51.50 204 LEU A C 1
ATOM 1637 O O . LEU A 1 204 ? -23.156 41.336 -4.157 1.00 51.50 204 LEU A O 1
ATOM 1641 N N . ARG A 1 205 ? -22.269 40.042 -2.551 1.00 55.06 205 ARG A N 1
ATOM 1642 C CA . ARG A 1 205 ? -22.938 38.799 -2.973 1.00 55.06 205 ARG A CA 1
ATOM 1643 C C . ARG A 1 205 ? -24.457 38.850 -2.797 1.00 55.06 205 ARG A C 1
ATOM 1645 O O . ARG A 1 205 ? -25.180 38.387 -3.674 1.00 55.06 205 ARG A O 1
ATOM 1652 N N . LYS A 1 206 ? -24.957 39.475 -1.723 1.00 53.75 206 LYS A N 1
ATOM 1653 C CA . LYS A 1 206 ? -26.398 39.727 -1.549 1.00 53.75 206 LYS A CA 1
ATOM 1654 C C . LYS A 1 206 ? -26.950 40.635 -2.655 1.00 53.75 206 LYS A C 1
ATOM 1656 O O . LYS A 1 206 ? -27.985 40.327 -3.235 1.00 53.75 206 LYS A O 1
ATOM 1661 N N . LYS A 1 207 ? -26.223 41.705 -2.993 1.00 53.47 207 LYS A N 1
ATOM 1662 C CA . LYS A 1 207 ? -26.588 42.649 -4.060 1.00 53.47 207 LYS A CA 1
ATOM 1663 C C . LYS A 1 207 ? -26.577 41.990 -5.449 1.00 53.47 207 LYS A C 1
ATOM 1665 O O . LYS A 1 207 ? -27.462 42.261 -6.254 1.00 53.47 207 LYS A O 1
ATOM 1670 N N . LEU A 1 208 ? -25.631 41.077 -5.700 1.00 52.03 208 LEU A N 1
ATOM 1671 C CA . LEU A 1 208 ? -25.594 40.227 -6.897 1.00 52.03 208 LEU A CA 1
ATOM 1672 C C . LEU A 1 208 ? -26.798 39.273 -6.962 1.00 52.03 208 LEU A C 1
ATOM 1674 O O . LEU A 1 208 ? -27.430 39.163 -8.008 1.00 52.03 208 LEU A O 1
ATOM 1678 N N . GLY A 1 209 ? -27.156 38.630 -5.847 1.00 51.31 209 GLY A N 1
ATOM 1679 C CA . GLY A 1 209 ? -28.344 37.775 -5.765 1.00 51.31 209 GLY A CA 1
ATOM 1680 C C . GLY A 1 209 ? -29.653 38.525 -6.049 1.00 51.31 209 GLY A C 1
ATOM 1681 O O . GLY A 1 209 ? -30.517 37.999 -6.745 1.00 51.31 209 GLY A O 1
ATOM 1682 N N . GLU A 1 210 ? -29.786 39.768 -5.575 1.00 56.94 210 GLU A N 1
ATOM 1683 C CA . GLU A 1 210 ? -30.944 40.637 -5.848 1.00 56.94 210 GLU A CA 1
ATOM 1684 C C . GLU A 1 210 ? -31.015 41.068 -7.329 1.00 56.94 210 GLU A C 1
ATOM 1686 O O . GLU A 1 210 ? -32.087 41.016 -7.933 1.00 56.94 210 GLU A O 1
ATOM 1691 N N . LEU A 1 211 ? -29.875 41.416 -7.942 1.00 52.50 211 LEU A N 1
ATOM 1692 C CA . LEU A 1 211 ? -29.764 41.755 -9.371 1.00 52.50 211 LEU A CA 1
ATOM 1693 C C . LEU A 1 211 ? -30.121 40.567 -10.280 1.00 52.50 211 LEU A C 1
ATOM 1695 O O . LEU A 1 211 ? -30.900 40.712 -11.220 1.00 52.50 211 LEU A O 1
ATOM 1699 N N . VAL A 1 212 ? -29.593 39.379 -9.975 1.00 50.69 212 VAL A N 1
ATOM 1700 C CA . VAL A 1 212 ? -29.855 38.145 -10.735 1.00 50.69 212 VAL A CA 1
ATOM 1701 C C . VAL A 1 212 ? -31.296 37.667 -10.537 1.00 50.69 212 VAL A C 1
ATOM 1703 O O . VAL A 1 212 ? -31.941 37.249 -11.498 1.00 50.69 212 VAL A O 1
ATOM 1706 N N . GLY A 1 213 ? -31.841 37.794 -9.323 1.00 50.53 213 GLY A N 1
ATOM 1707 C CA . GLY A 1 213 ? -33.247 37.504 -9.038 1.00 50.53 213 GLY A CA 1
ATOM 1708 C C . GLY A 1 213 ? -34.215 38.399 -9.819 1.00 50.53 213 GLY A C 1
ATOM 1709 O O . GLY A 1 213 ? -35.247 37.917 -10.278 1.00 50.53 213 GLY A O 1
ATOM 1710 N N . GLY A 1 214 ? -33.866 39.673 -10.039 1.00 52.22 214 GLY A N 1
ATOM 1711 C CA . GLY A 1 214 ? -34.639 40.588 -10.888 1.00 52.22 214 GLY A CA 1
ATOM 1712 C C . GLY A 1 214 ? -34.626 40.208 -12.376 1.00 52.22 214 GLY A C 1
ATOM 1713 O O . GLY A 1 214 ? -35.652 40.310 -13.048 1.00 52.22 214 GLY A O 1
ATOM 1714 N N . LEU A 1 215 ? -33.496 39.698 -12.878 1.00 46.12 215 LEU A N 1
ATOM 1715 C CA . LEU A 1 215 ? -33.329 39.273 -14.277 1.00 46.12 215 LEU A CA 1
ATOM 1716 C C . LEU A 1 215 ? -34.099 37.998 -14.633 1.00 46.12 215 LEU A C 1
ATOM 1718 O O . LEU A 1 215 ? -34.528 37.837 -15.773 1.00 46.12 215 LEU A O 1
ATOM 1722 N N . ALA A 1 216 ? -34.331 37.112 -13.663 1.00 43.56 216 ALA A N 1
ATOM 1723 C CA . ALA A 1 216 ? -35.143 35.913 -13.868 1.00 43.56 216 ALA A CA 1
ATOM 1724 C C . ALA A 1 216 ? -36.638 36.223 -14.111 1.00 43.56 216 ALA A C 1
ATOM 1726 O O . ALA A 1 216 ? -37.378 35.349 -14.559 1.00 43.56 216 ALA A O 1
ATOM 1727 N N . VAL A 1 217 ? -37.088 37.455 -13.828 1.00 46.34 217 VAL A N 1
ATOM 1728 C CA . VAL A 1 217 ? -38.501 37.870 -13.918 1.00 46.34 217 VAL A CA 1
ATOM 1729 C C . VAL A 1 217 ? -38.774 38.784 -15.124 1.00 46.34 217 VAL A C 1
ATOM 1731 O O . VAL A 1 217 ? -39.902 38.816 -15.616 1.00 46.34 217 VAL A O 1
ATOM 1734 N N . GLN A 1 218 ? -37.768 39.486 -15.658 1.00 45.66 218 GLN A N 1
ATOM 1735 C CA . GLN A 1 218 ? -37.893 40.299 -16.875 1.00 45.66 218 GLN A CA 1
ATOM 1736 C C . GLN A 1 218 ? -36.706 40.070 -17.815 1.00 45.66 218 GLN A C 1
ATOM 1738 O O . GLN A 1 218 ? -35.588 40.494 -17.541 1.00 45.66 218 GLN A O 1
ATOM 1743 N N . VAL A 1 219 ? -36.973 39.436 -18.959 1.00 43.06 219 VAL A N 1
ATOM 1744 C CA . VAL A 1 219 ? -35.998 39.300 -20.046 1.00 43.06 219 VAL A CA 1
ATOM 1745 C C . VAL A 1 219 ? -36.048 40.576 -20.884 1.00 43.06 219 VAL A C 1
ATOM 1747 O O . VAL A 1 219 ? -37.006 40.797 -21.625 1.00 43.06 219 VAL A O 1
ATOM 1750 N N . THR A 1 220 ? -35.040 41.434 -20.755 1.00 48.91 220 THR A N 1
ATOM 1751 C CA . THR A 1 220 ? -34.854 42.598 -21.631 1.00 48.91 220 THR A CA 1
ATOM 1752 C C . THR A 1 220 ? -33.671 42.346 -22.572 1.00 48.91 220 THR A C 1
ATOM 1754 O O . THR A 1 220 ? -32.730 41.638 -22.224 1.00 48.91 220 THR A O 1
ATOM 1757 N N . ASN A 1 221 ? -33.720 42.905 -23.786 1.00 49.03 221 ASN A N 1
ATOM 1758 C CA . ASN A 1 221 ? -32.628 42.827 -24.774 1.00 49.03 221 ASN A CA 1
ATOM 1759 C C . ASN A 1 221 ? -31.577 43.940 -24.587 1.00 49.03 221 ASN A C 1
ATOM 1761 O O . ASN A 1 221 ? -30.728 44.145 -25.456 1.00 49.03 221 ASN A O 1
ATOM 1765 N N . GLU A 1 222 ? -31.648 44.697 -23.493 1.00 47.31 222 GLU A N 1
ATOM 1766 C CA . GLU A 1 222 ? -30.661 45.730 -23.198 1.00 47.31 222 GLU A CA 1
ATOM 1767 C C . GLU A 1 222 ? -29.398 45.100 -22.608 1.00 47.31 222 GLU A C 1
ATOM 1769 O O . GLU A 1 222 ? -29.448 44.183 -21.788 1.00 47.31 222 GLU A O 1
ATOM 1774 N N . LYS A 1 223 ? -28.238 45.588 -23.055 1.00 40.19 223 LYS A N 1
ATOM 1775 C CA . LYS A 1 223 ? -26.935 45.132 -22.573 1.00 40.19 223 LYS A CA 1
ATOM 1776 C C . LYS A 1 223 ? -26.800 45.553 -21.107 1.00 40.19 223 LYS A C 1
ATOM 1778 O O . LYS A 1 223 ? -26.735 46.744 -20.818 1.00 40.19 223 LYS A O 1
ATOM 1783 N N . LEU A 1 224 ? -26.794 44.586 -20.195 1.00 46.62 224 LEU A N 1
ATOM 1784 C CA . LEU A 1 224 ? -26.632 44.853 -18.768 1.00 46.62 224 LEU A CA 1
ATOM 1785 C C . LEU A 1 224 ? -25.201 45.282 -18.468 1.00 46.62 224 LEU A C 1
ATOM 1787 O O . LEU A 1 224 ? -24.258 44.532 -18.715 1.00 46.62 224 LEU A O 1
ATOM 1791 N N . ASP A 1 225 ? -25.070 46.481 -17.914 1.00 43.66 225 ASP A N 1
ATOM 1792 C CA . ASP A 1 225 ? -23.801 47.018 -17.445 1.00 43.66 225 ASP A CA 1
ATOM 1793 C C . ASP A 1 225 ? -23.561 46.492 -16.023 1.00 43.66 225 ASP A C 1
ATOM 1795 O O . ASP A 1 225 ? -24.112 47.002 -15.043 1.00 43.66 225 ASP A O 1
ATOM 1799 N N . ILE A 1 226 ? -22.843 45.370 -15.925 1.00 48.81 226 ILE A N 1
ATOM 1800 C CA . ILE A 1 226 ? -22.525 44.727 -14.648 1.00 48.81 226 ILE A CA 1
ATOM 1801 C C . ILE A 1 226 ? -21.250 45.381 -14.103 1.00 48.81 226 ILE A C 1
ATOM 1803 O O . ILE A 1 226 ? -20.215 45.301 -14.764 1.00 48.81 226 ILE A O 1
ATOM 1807 N N . PRO A 1 227 ? -21.299 45.998 -12.908 1.00 47.97 227 PRO A N 1
ATOM 1808 C CA . PRO A 1 227 ? -20.132 46.604 -12.280 1.00 47.97 227 PRO A CA 1
ATOM 1809 C C . PRO A 1 227 ? -18.939 45.640 -12.184 1.00 47.97 227 PRO A C 1
ATOM 1811 O O . PRO A 1 227 ? -19.093 44.462 -11.856 1.00 47.97 227 PRO A O 1
ATOM 1814 N N . GLU A 1 228 ? -17.740 46.144 -12.468 1.00 44.81 228 GLU A N 1
ATOM 1815 C CA . GLU A 1 228 ? -16.504 45.354 -12.596 1.00 44.81 228 GLU A CA 1
ATOM 1816 C C . GLU A 1 228 ? -16.116 44.619 -11.290 1.00 44.81 228 GLU A C 1
ATOM 1818 O O . GLU A 1 228 ? -15.516 43.540 -11.303 1.00 44.81 228 GLU A O 1
ATOM 1823 N N . ASP A 1 229 ? -16.545 45.149 -10.142 1.00 44.16 229 ASP A N 1
ATOM 1824 C CA . ASP A 1 229 ? -16.397 44.547 -8.813 1.00 44.16 229 ASP A CA 1
ATOM 1825 C C . ASP A 1 229 ? -17.275 43.298 -8.601 1.00 44.16 229 ASP A C 1
ATOM 1827 O O . ASP A 1 229 ? -17.011 42.496 -7.703 1.00 44.16 229 ASP A O 1
ATOM 1831 N N . ILE A 1 230 ? -18.288 43.093 -9.447 1.00 43.31 230 ILE A N 1
ATOM 1832 C CA . ILE A 1 230 ? -19.217 41.958 -9.399 1.00 43.31 230 ILE A CA 1
ATOM 1833 C C . ILE A 1 230 ? -18.782 40.821 -10.336 1.00 43.31 230 ILE A C 1
ATOM 1835 O O . ILE A 1 230 ? -19.001 39.650 -10.021 1.00 43.31 230 ILE A O 1
ATOM 1839 N N . THR A 1 231 ? -18.111 41.121 -11.452 1.00 44.06 231 THR A N 1
ATOM 1840 C CA . THR A 1 231 ? -17.619 40.108 -12.408 1.00 44.06 231 THR A CA 1
ATOM 1841 C C . THR A 1 231 ? -16.659 39.090 -11.789 1.00 44.06 231 THR A C 1
ATOM 1843 O O . THR A 1 231 ? -16.653 37.932 -12.202 1.00 44.06 231 THR A O 1
ATOM 1846 N N . GLY A 1 232 ? -15.927 39.467 -10.736 1.00 43.75 232 GLY A N 1
ATOM 1847 C CA . GLY A 1 232 ? -15.059 38.557 -9.976 1.00 43.75 232 GLY A CA 1
ATOM 1848 C C . GLY A 1 232 ? -15.791 37.471 -9.168 1.00 43.75 232 GLY A C 1
ATOM 1849 O O . GLY A 1 232 ? -15.133 36.646 -8.537 1.00 43.75 232 GLY A O 1
ATOM 1850 N N . LEU A 1 233 ? -17.131 37.467 -9.153 1.00 42.78 233 LEU A N 1
ATOM 1851 C CA . LEU A 1 233 ? -17.966 36.491 -8.437 1.00 42.78 233 LEU A CA 1
ATOM 1852 C C . LEU A 1 233 ? -18.588 35.417 -9.350 1.00 42.78 233 LEU A C 1
ATOM 1854 O O . LEU A 1 233 ? -19.217 34.487 -8.841 1.00 42.78 233 LEU A O 1
ATOM 1858 N N . LEU A 1 234 ? -18.439 35.528 -10.676 1.00 41.22 234 LEU A N 1
ATOM 1859 C CA . LEU A 1 234 ? -18.854 34.479 -11.611 1.00 41.22 234 LEU A CA 1
ATOM 1860 C C . LEU A 1 234 ? -17.860 33.317 -11.547 1.00 41.22 234 LEU A C 1
ATOM 1862 O O . LEU A 1 234 ? -16.651 33.516 -11.652 1.00 41.22 234 LEU A O 1
ATOM 1866 N N . VAL A 1 235 ? -18.371 32.099 -11.363 1.00 40.81 235 VAL A N 1
ATOM 1867 C CA . VAL A 1 235 ? -17.529 30.910 -11.221 1.00 40.81 235 VAL A CA 1
ATOM 1868 C C . VAL A 1 235 ? -17.364 30.261 -12.598 1.00 40.81 235 VAL A C 1
ATOM 1870 O O . VAL A 1 235 ? -18.367 29.868 -13.205 1.00 40.81 235 VAL A O 1
ATOM 1873 N N . PRO A 1 236 ? -16.134 30.138 -13.125 1.00 41.19 236 PRO A N 1
ATOM 1874 C CA . PRO A 1 236 ? -15.894 29.351 -14.324 1.00 41.19 236 PRO A CA 1
ATOM 1875 C C . PRO A 1 236 ? -16.190 27.885 -14.020 1.00 41.19 236 PRO A C 1
ATOM 1877 O O . PRO A 1 236 ? -15.653 27.312 -13.072 1.00 41.19 236 PRO A O 1
ATOM 1880 N N . VAL A 1 237 ? -17.062 27.281 -14.821 1.00 40.88 237 VAL A N 1
ATOM 1881 C CA . VAL A 1 237 ? -17.370 25.856 -14.739 1.00 40.88 237 VAL A CA 1
ATOM 1882 C C . VAL A 1 237 ? -16.816 25.181 -15.984 1.00 40.88 237 VAL A C 1
ATOM 1884 O O . VAL A 1 237 ? -17.052 25.609 -17.115 1.00 40.88 237 VAL A O 1
ATOM 1887 N N . TRP A 1 238 ? -16.028 24.135 -15.754 1.00 45.66 238 TRP A N 1
ATOM 1888 C CA . TRP A 1 238 ? -15.382 23.366 -16.809 1.00 45.66 238 TRP A CA 1
ATOM 1889 C C . TRP A 1 238 ? -16.326 22.297 -17.353 1.00 45.66 238 TRP A C 1
ATOM 1891 O O . TRP A 1 238 ? -16.848 21.479 -16.593 1.00 45.66 238 TRP A O 1
ATOM 1901 N N . ASP A 1 239 ? -16.490 22.258 -18.676 1.00 48.09 239 ASP A N 1
ATOM 1902 C CA . ASP A 1 239 ? -17.085 21.105 -19.348 1.00 48.09 239 ASP A CA 1
ATOM 1903 C C . ASP A 1 239 ? -16.018 20.006 -19.456 1.00 48.09 239 ASP A C 1
ATOM 1905 O O . ASP A 1 239 ? -15.165 19.988 -20.350 1.00 48.09 239 ASP A O 1
ATOM 1909 N N . THR A 1 240 ? -16.049 19.080 -18.500 1.00 43.59 240 THR A N 1
ATOM 1910 C CA . THR A 1 240 ? -15.079 17.983 -18.381 1.00 43.59 240 THR A CA 1
ATOM 1911 C C . THR A 1 240 ? -15.098 17.027 -19.575 1.00 43.59 240 THR A C 1
ATOM 1913 O O . THR A 1 240 ? -14.147 16.269 -19.759 1.00 43.59 240 THR A O 1
ATOM 1916 N N . THR A 1 241 ? -16.130 17.073 -20.427 1.00 45.66 241 THR A N 1
ATOM 1917 C CA . THR A 1 241 ? -16.208 16.246 -21.640 1.00 45.66 241 THR A CA 1
ATOM 1918 C C . THR A 1 241 ? -15.415 16.818 -22.816 1.00 45.66 241 THR A C 1
ATOM 1920 O O . THR A 1 241 ? -15.074 16.069 -23.735 1.00 45.66 241 THR A O 1
ATOM 1923 N N . LYS A 1 242 ? -15.091 18.118 -22.769 1.00 47.62 242 LYS A N 1
ATOM 1924 C CA . LYS A 1 242 ? -14.400 18.870 -23.832 1.00 47.62 242 LYS A CA 1
ATOM 1925 C C . LYS A 1 242 ? -13.009 19.365 -23.432 1.00 47.62 242 LYS A C 1
ATOM 1927 O O . LYS A 1 242 ? -12.240 19.784 -24.290 1.00 47.62 242 LYS A O 1
ATOM 1932 N N . CYS A 1 243 ? -12.677 19.317 -22.143 1.00 44.78 243 CYS A N 1
ATOM 1933 C CA . CYS A 1 243 ? -11.375 19.725 -21.624 1.00 44.78 243 CYS A CA 1
ATOM 1934 C C . CYS A 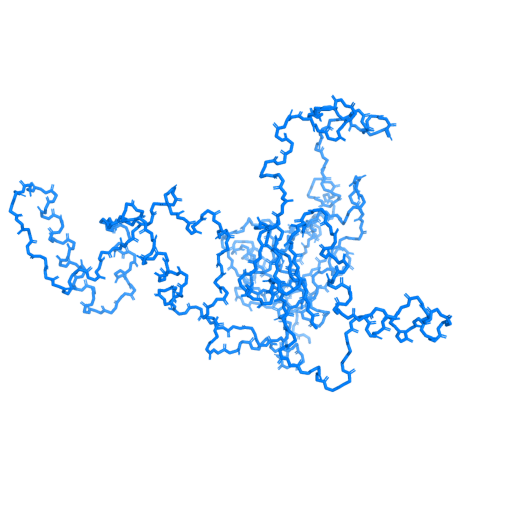1 243 ? -10.256 18.762 -22.064 1.00 44.78 243 CYS A C 1
ATOM 1936 O O . CYS A 1 243 ? -10.325 17.559 -21.808 1.00 44.78 243 CYS A O 1
ATOM 1938 N N . ILE A 1 244 ? -9.194 19.309 -22.668 1.00 47.22 244 ILE A N 1
ATOM 1939 C CA . ILE A 1 244 ? -7.995 18.559 -23.085 1.00 47.22 244 ILE A CA 1
ATOM 1940 C C . ILE A 1 244 ? -7.234 18.032 -21.855 1.00 47.22 244 ILE A C 1
ATOM 1942 O O . ILE A 1 244 ? -6.748 16.905 -21.863 1.00 47.22 244 ILE A O 1
ATOM 1946 N N . GLY A 1 245 ? -7.182 18.815 -20.770 1.00 42.66 245 GLY A N 1
ATOM 1947 C CA . GLY A 1 245 ? -6.386 18.496 -19.580 1.00 42.66 245 GLY A CA 1
ATOM 1948 C C . GLY A 1 245 ? -7.014 17.477 -18.623 1.00 42.66 245 GLY A C 1
ATOM 1949 O O . GLY A 1 245 ? -6.292 16.709 -17.998 1.00 42.66 245 GLY A O 1
ATOM 1950 N N . CYS A 1 246 ? -8.347 17.411 -18.511 1.00 41.78 246 CYS A N 1
ATOM 1951 C CA . CYS A 1 246 ? -8.992 16.527 -17.525 1.00 41.78 246 CYS A CA 1
ATOM 1952 C C . CYS A 1 246 ? -9.041 15.050 -17.942 1.00 41.78 246 CYS A C 1
ATOM 1954 O O . CYS A 1 246 ? -9.167 14.197 -17.070 1.00 41.78 246 CYS A O 1
ATOM 1956 N N . ARG A 1 247 ? -8.926 14.720 -19.237 1.00 39.91 247 ARG A N 1
ATOM 1957 C CA . ARG A 1 247 ? -8.869 13.314 -19.685 1.00 39.91 247 ARG A CA 1
ATOM 1958 C C . ARG A 1 247 ? -7.491 12.670 -19.529 1.00 39.91 247 ARG A C 1
ATOM 1960 O O . ARG A 1 247 ? -7.418 11.449 -19.503 1.00 39.91 247 ARG A O 1
ATOM 1967 N N . GLU A 1 248 ? -6.424 13.463 -19.438 1.00 38.19 248 GLU A N 1
ATOM 1968 C CA . GLU A 1 248 ? -5.050 12.958 -19.292 1.00 38.19 248 GLU A CA 1
ATOM 1969 C C . GLU A 1 248 ? -4.486 13.131 -17.877 1.00 38.19 248 GLU A C 1
ATOM 1971 O O . GLU A 1 248 ? -3.338 12.786 -17.642 1.00 38.19 248 GLU A O 1
ATOM 1976 N N . CYS A 1 249 ? -5.239 13.676 -16.921 1.00 38.19 249 CYS A N 1
ATOM 1977 C CA . CYS A 1 249 ? -4.739 13.931 -15.570 1.00 38.19 249 CYS A CA 1
ATOM 1978 C C . CYS A 1 249 ? -5.755 13.496 -14.515 1.00 38.19 249 CYS A C 1
ATOM 1980 O O . CYS A 1 249 ? -6.205 14.334 -13.747 1.00 38.19 249 CYS A O 1
ATOM 1982 N N . GLU A 1 250 ? -6.096 12.211 -14.401 1.00 40.41 250 GLU A N 1
ATOM 1983 C CA . GLU A 1 250 ? -6.840 11.678 -13.235 1.00 40.41 250 GLU A CA 1
ATOM 1984 C C . GLU A 1 250 ? -6.020 11.769 -11.917 1.00 40.41 250 GLU A C 1
ATOM 1986 O O . GLU A 1 250 ? -5.956 10.841 -11.115 1.00 40.41 250 GLU A O 1
ATOM 1991 N N . ILE A 1 251 ? -5.337 12.891 -11.689 1.00 35.56 251 ILE A N 1
ATOM 1992 C CA . ILE A 1 251 ? -4.496 13.197 -10.547 1.00 35.56 251 ILE A CA 1
ATOM 1993 C C . ILE A 1 251 ? -5.119 14.394 -9.828 1.00 35.56 251 ILE A C 1
ATOM 1995 O O . ILE A 1 251 ? -5.017 15.540 -10.255 1.00 35.56 251 ILE A O 1
ATOM 1999 N N . ASP A 1 252 ? -5.689 14.115 -8.663 1.00 34.69 252 ASP A N 1
ATOM 2000 C CA . ASP A 1 252 ? -6.213 15.088 -7.697 1.00 34.69 252 ASP A CA 1
ATOM 2001 C C . ASP A 1 252 ? -5.095 15.865 -6.949 1.00 34.69 252 ASP A C 1
ATOM 2003 O O . ASP A 1 252 ? -5.311 16.427 -5.871 1.00 34.69 252 ASP A O 1
ATOM 2007 N N . VAL A 1 253 ? -3.854 15.848 -7.454 1.00 35.38 253 VAL A N 1
ATOM 2008 C CA . VAL A 1 253 ? -2.677 16.468 -6.824 1.00 35.38 253 VAL A CA 1
ATOM 2009 C C . VAL A 1 253 ? -1.710 16.998 -7.890 1.00 35.38 253 VAL A C 1
ATOM 2011 O O . VAL A 1 253 ? -1.170 16.252 -8.700 1.00 35.38 253 VAL A O 1
ATOM 2014 N N . CYS A 1 254 ? -1.469 18.307 -7.872 1.00 35.03 254 CYS A N 1
ATOM 2015 C CA . CYS A 1 254 ? -0.594 19.003 -8.814 1.00 35.03 254 CYS A CA 1
ATOM 2016 C C . CYS A 1 254 ? 0.904 18.770 -8.501 1.00 35.03 254 CYS A C 1
ATOM 2018 O O . CYS A 1 254 ? 1.305 18.991 -7.356 1.00 35.03 254 CYS A O 1
ATOM 2020 N N . PRO A 1 255 ? 1.756 18.402 -9.482 1.00 35.78 255 PRO A N 1
ATOM 2021 C CA . PRO A 1 255 ? 3.200 18.247 -9.275 1.00 35.78 255 PRO A CA 1
ATOM 2022 C C . PRO A 1 255 ? 4.013 19.553 -9.377 1.00 35.78 255 PRO A C 1
ATOM 2024 O O . PRO A 1 255 ? 5.205 19.539 -9.075 1.00 35.78 255 PRO A O 1
ATOM 2027 N N . TYR A 1 256 ? 3.403 20.682 -9.755 1.00 36.38 256 TYR A N 1
ATOM 2028 C CA . TYR A 1 256 ? 4.084 21.979 -9.845 1.00 36.38 256 TYR A CA 1
ATOM 2029 C C . TYR A 1 256 ? 3.401 23.028 -8.947 1.00 36.38 256 TYR A C 1
ATOM 2031 O O . TYR A 1 256 ? 2.194 23.238 -9.026 1.00 36.38 256 TYR A O 1
ATOM 2039 N N . ASP A 1 257 ? 4.204 23.650 -8.077 1.00 36.28 257 ASP A N 1
ATOM 2040 C CA . ASP A 1 257 ? 3.869 24.638 -7.030 1.00 36.28 257 ASP A CA 1
ATOM 2041 C C . ASP A 1 257 ? 3.165 24.149 -5.751 1.00 36.28 257 ASP A C 1
ATOM 2043 O O . ASP A 1 257 ? 2.186 24.730 -5.282 1.00 36.28 257 ASP A O 1
ATOM 2047 N N . VAL A 1 258 ? 3.734 23.136 -5.084 1.00 35.69 258 VAL A N 1
ATOM 2048 C CA . VAL A 1 258 ? 3.286 22.739 -3.735 1.00 35.69 258 VAL A CA 1
ATOM 2049 C C . VAL A 1 258 ? 4.430 22.671 -2.726 1.00 35.69 258 VAL A C 1
ATOM 2051 O O . VAL A 1 258 ? 4.710 21.606 -2.195 1.00 35.69 258 VAL A O 1
ATOM 2054 N N . VAL A 1 259 ? 5.079 23.794 -2.397 1.00 38.78 259 VAL A N 1
ATOM 2055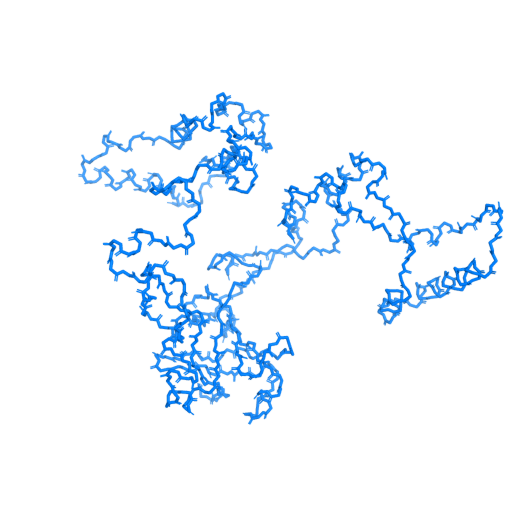 C CA . VAL A 1 259 ? 5.809 23.909 -1.117 1.00 38.78 259 VAL A CA 1
ATOM 2056 C C . VAL A 1 259 ? 5.907 25.373 -0.683 1.00 38.78 259 VAL A C 1
ATOM 2058 O O . VAL A 1 259 ? 6.609 26.151 -1.317 1.00 38.78 259 VAL A O 1
ATOM 2061 N N . THR A 1 260 ? 5.293 25.751 0.441 1.00 38.62 260 THR A N 1
ATOM 2062 C CA . THR A 1 260 ? 5.759 26.945 1.179 1.00 38.62 260 THR A CA 1
ATOM 2063 C C . THR A 1 260 ? 6.124 26.647 2.625 1.00 38.62 260 THR A C 1
ATOM 2065 O O . THR A 1 260 ? 6.979 27.338 3.163 1.00 38.62 260 THR A O 1
ATOM 2068 N N . GLU A 1 261 ? 5.589 25.589 3.247 1.00 38.31 261 GLU A N 1
ATOM 2069 C CA . GLU A 1 261 ? 6.032 25.163 4.577 1.00 38.31 261 GLU A CA 1
ATOM 2070 C C . GLU A 1 261 ? 6.054 23.643 4.718 1.00 38.31 261 GLU A C 1
ATOM 2072 O O . GLU A 1 261 ? 5.038 22.958 4.749 1.00 38.31 261 GLU A O 1
ATOM 2077 N N . SER A 1 262 ? 7.273 23.141 4.842 1.00 39.16 262 SER A N 1
ATOM 2078 C CA . SER A 1 262 ? 7.634 21.741 4.979 1.00 39.16 262 SER A CA 1
ATOM 2079 C C . SER A 1 262 ? 6.980 21.084 6.222 1.00 39.16 262 SER A C 1
ATOM 2081 O O . SER A 1 262 ? 7.359 21.414 7.349 1.00 39.16 262 SER A O 1
ATOM 2083 N N . ILE A 1 263 ? 6.051 20.128 6.062 1.00 44.59 263 ILE A N 1
ATOM 2084 C CA . ILE A 1 263 ? 5.408 19.428 7.200 1.00 44.59 263 ILE A CA 1
ATOM 2085 C C . ILE A 1 263 ? 6.264 18.236 7.638 1.00 44.59 263 ILE A C 1
ATOM 2087 O O . ILE A 1 263 ? 6.157 17.149 7.080 1.00 44.59 263 ILE A O 1
ATOM 2091 N N . LYS A 1 264 ? 7.132 18.413 8.644 1.00 50.16 264 LYS A N 1
ATOM 2092 C CA . LYS A 1 264 ? 7.802 17.277 9.305 1.00 50.16 264 LYS A CA 1
ATOM 2093 C C . LYS A 1 264 ? 6.794 16.577 10.206 1.00 50.16 264 LYS A C 1
ATOM 2095 O O . LYS A 1 264 ? 6.358 17.182 11.182 1.00 50.16 264 LYS A O 1
ATOM 2100 N N . MET A 1 265 ? 6.495 15.306 9.967 1.00 54.38 265 MET A N 1
ATOM 2101 C CA . MET A 1 265 ? 5.830 14.519 11.003 1.00 54.38 265 MET A CA 1
ATOM 2102 C C . MET A 1 265 ? 6.882 14.098 12.050 1.00 54.38 265 MET A C 1
ATOM 2104 O O . MET A 1 265 ? 7.814 13.369 11.699 1.00 54.38 265 MET A O 1
ATOM 2108 N N . PRO A 1 266 ? 6.786 14.546 13.316 1.00 55.62 266 PRO A N 1
ATOM 2109 C CA . PRO A 1 266 ? 7.730 14.151 14.364 1.00 55.62 266 PRO A CA 1
ATOM 2110 C C . PRO A 1 266 ? 7.652 12.638 14.600 1.00 55.62 266 PRO A C 1
ATOM 2112 O O . PRO A 1 266 ? 6.578 12.063 14.501 1.00 55.62 266 PRO A O 1
ATOM 2115 N N . THR A 1 267 ? 8.760 11.966 14.892 1.00 59.81 267 THR A N 1
ATOM 2116 C CA . THR A 1 267 ? 8.758 10.550 15.322 1.00 59.81 267 THR A CA 1
ATOM 2117 C C . THR A 1 267 ? 8.019 10.386 16.658 1.00 59.81 267 THR A C 1
ATOM 2119 O O . THR A 1 267 ? 7.944 11.355 17.413 1.00 59.81 267 THR A O 1
ATOM 2122 N N . LYS A 1 268 ? 7.544 9.184 17.039 1.00 62.38 268 LYS A N 1
ATOM 2123 C CA . LYS A 1 268 ? 7.019 8.955 18.411 1.00 62.38 268 LYS A CA 1
ATOM 2124 C C . LYS A 1 268 ? 7.983 9.438 19.498 1.00 62.38 268 LYS A C 1
ATOM 2126 O O . LYS A 1 268 ? 7.536 9.997 20.494 1.00 62.38 268 LYS A O 1
ATOM 2131 N N . LYS A 1 269 ? 9.295 9.260 19.315 1.00 67.06 269 LYS A N 1
ATOM 2132 C CA . LYS A 1 269 ? 10.314 9.734 20.266 1.00 67.06 269 LYS A CA 1
ATOM 2133 C C . LYS A 1 269 ? 10.317 11.263 20.409 1.00 67.06 269 LYS A C 1
ATOM 2135 O O . LYS A 1 269 ? 10.547 11.761 21.502 1.00 67.06 269 LYS A O 1
ATOM 2140 N N . GLU A 1 270 ? 10.052 11.992 19.328 1.00 65.44 270 GLU A N 1
ATOM 2141 C CA . GLU A 1 270 ? 9.952 13.459 19.321 1.00 65.44 270 GLU A CA 1
ATOM 2142 C C . GLU A 1 270 ? 8.570 13.953 19.783 1.00 65.44 270 GLU A C 1
ATOM 2144 O O . GLU A 1 270 ? 8.477 14.962 20.472 1.00 65.44 270 GLU A O 1
ATOM 2149 N N . ALA A 1 271 ? 7.499 13.247 19.415 1.00 64.88 271 ALA A N 1
ATOM 2150 C CA . ALA A 1 271 ? 6.117 13.613 19.725 1.00 64.88 271 ALA A CA 1
ATOM 2151 C C . ALA A 1 271 ? 5.661 13.149 21.119 1.00 64.88 271 ALA A C 1
ATOM 2153 O O . ALA A 1 271 ? 4.630 13.599 21.613 1.00 64.88 271 ALA A O 1
ATOM 2154 N N . GLY A 1 272 ? 6.373 12.194 21.722 1.00 67.81 272 GLY A N 1
ATOM 2155 C CA . GLY A 1 272 ? 5.979 11.514 22.958 1.00 67.81 272 GLY A CA 1
ATOM 2156 C C . GLY A 1 272 ? 4.732 10.628 22.825 1.00 67.81 272 GLY A C 1
ATOM 2157 O O . GLY A 1 272 ? 4.241 10.120 23.830 1.00 67.81 272 GLY A O 1
ATOM 2158 N N . MET A 1 273 ? 4.194 10.436 21.615 1.00 69.06 273 MET A N 1
ATOM 2159 C CA . MET A 1 273 ? 2.916 9.754 21.382 1.00 69.06 273 MET A CA 1
ATOM 2160 C C . MET A 1 273 ? 2.882 8.993 20.053 1.00 69.06 273 MET A C 1
ATOM 2162 O O . MET A 1 273 ? 3.606 9.335 19.117 1.00 69.06 273 MET A O 1
ATOM 2166 N N . HIS A 1 274 ? 2.012 7.979 19.968 1.00 75.25 274 HIS A N 1
ATOM 2167 C CA . HIS A 1 274 ? 1.689 7.327 18.699 1.00 75.25 274 HIS A CA 1
ATOM 2168 C C . HIS A 1 274 ? 1.017 8.319 17.744 1.00 75.25 274 HIS A C 1
ATOM 2170 O O . HIS A 1 274 ? 0.209 9.157 18.160 1.00 75.25 274 HIS A O 1
ATOM 2176 N N . ARG A 1 275 ? 1.374 8.207 16.462 1.00 77.81 275 ARG A N 1
ATOM 2177 C CA . ARG A 1 275 ? 0.838 9.037 15.376 1.00 77.81 275 ARG A CA 1
ATOM 2178 C C . ARG A 1 275 ? -0.346 8.396 14.677 1.00 77.81 275 ARG A C 1
ATOM 2180 O O . ARG A 1 275 ? -1.190 9.113 14.144 1.00 77.81 275 ARG A O 1
ATOM 2187 N N . ALA A 1 276 ? -0.402 7.068 14.697 1.00 85.38 276 ALA A N 1
ATOM 2188 C CA . ALA A 1 276 ? -1.560 6.335 14.245 1.00 85.38 276 ALA A CA 1
ATOM 2189 C C . ALA A 1 276 ? -2.804 6.779 15.024 1.00 85.38 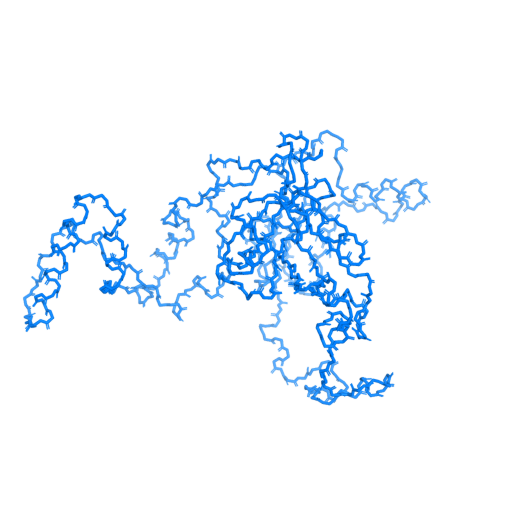276 ALA A C 1
ATOM 2191 O O . ALA A 1 276 ? -2.766 7.102 16.219 1.00 85.38 276 ALA A O 1
ATOM 2192 N N . PHE A 1 277 ? -3.917 6.795 14.312 1.00 91.56 277 PHE A N 1
ATOM 2193 C CA . PHE A 1 277 ? -5.208 7.211 14.819 1.00 91.56 277 PHE A CA 1
ATOM 2194 C C . PHE A 1 277 ? -6.258 6.200 14.385 1.00 91.56 277 PHE A C 1
ATOM 2196 O O . PHE A 1 277 ? -6.085 5.511 13.382 1.00 91.56 277 PHE A O 1
ATOM 2203 N N . LEU A 1 278 ? -7.345 6.133 15.140 1.00 96.25 278 LEU A N 1
ATOM 2204 C CA . LEU A 1 278 ? -8.488 5.289 14.842 1.00 96.25 278 LEU A CA 1
ATOM 2205 C C . LEU A 1 278 ? -9.682 6.180 14.520 1.00 96.25 278 LEU A C 1
ATOM 2207 O O . LEU A 1 278 ? -10.039 7.041 15.322 1.00 96.25 278 LEU A O 1
ATOM 2211 N N . ARG A 1 279 ? -10.302 5.973 13.361 1.00 97.44 279 ARG A N 1
ATOM 2212 C CA . ARG A 1 279 ? -11.594 6.565 13.023 1.00 97.44 279 ARG A CA 1
ATOM 2213 C C . ARG A 1 279 ? -12.722 5.669 13.500 1.00 97.44 279 ARG A C 1
ATOM 2215 O O . ARG A 1 279 ? -12.679 4.464 13.265 1.00 97.44 279 ARG A O 1
ATOM 2222 N N . MET A 1 280 ? -13.717 6.267 14.141 1.00 98.19 280 MET A N 1
ATOM 2223 C CA . MET A 1 280 ? -14.870 5.562 14.697 1.00 98.19 280 MET A CA 1
ATOM 2224 C C . MET A 1 280 ? -16.132 6.413 14.565 1.00 98.19 280 MET A C 1
ATOM 2226 O O . MET A 1 280 ? -16.070 7.640 14.647 1.00 98.19 280 MET A O 1
ATOM 2230 N N . HIS A 1 281 ? -17.282 5.767 14.389 1.00 98.56 281 HIS A N 1
ATOM 2231 C CA . HIS A 1 281 ? -18.558 6.472 14.366 1.00 98.56 281 HIS A CA 1
ATOM 2232 C C . HIS A 1 281 ? -18.913 7.046 15.756 1.00 98.56 281 HIS A C 1
ATOM 2234 O O . HIS A 1 281 ? -18.753 6.331 16.751 1.00 98.56 281 HIS A O 1
ATOM 2240 N N . PRO A 1 282 ? -19.469 8.274 15.864 1.00 98.25 282 PRO A N 1
ATOM 2241 C CA . PRO A 1 282 ? -19.839 8.880 17.146 1.00 98.25 282 PRO A CA 1
ATOM 2242 C C . PRO A 1 282 ? -20.742 8.009 18.030 1.00 98.25 282 PRO A C 1
ATOM 2244 O O . PRO A 1 282 ? -20.447 7.825 19.203 1.00 98.25 282 PRO A O 1
ATOM 2247 N N . GLN A 1 283 ? -21.797 7.408 17.465 1.00 97.62 283 GLN A N 1
ATOM 2248 C CA . GLN A 1 283 ? -22.716 6.539 18.227 1.00 97.62 283 GLN A CA 1
ATOM 2249 C C . GLN A 1 283 ? -22.035 5.267 18.750 1.00 97.62 283 GLN A C 1
ATOM 2251 O O . GLN A 1 283 ? -22.321 4.813 19.856 1.00 97.62 283 GLN A O 1
ATOM 2256 N N . ALA A 1 284 ? -21.101 4.705 17.978 1.00 97.06 284 ALA A N 1
ATOM 2257 C CA . ALA A 1 284 ? -20.342 3.546 18.422 1.00 97.06 284 ALA A CA 1
ATOM 2258 C C . ALA A 1 284 ? -19.432 3.934 19.596 1.00 97.06 284 ALA A C 1
ATOM 2260 O O . ALA A 1 284 ? -19.380 3.214 20.588 1.00 97.06 284 ALA A O 1
ATOM 2261 N N . ALA A 1 285 ? -18.769 5.092 19.518 1.00 97.44 285 ALA A N 1
ATOM 2262 C CA . ALA A 1 285 ? -17.928 5.611 20.594 1.00 97.44 285 ALA A CA 1
ATOM 2263 C C . ALA A 1 285 ? -18.731 5.913 21.873 1.00 97.44 285 ALA A C 1
ATOM 2265 O O . ALA A 1 285 ? -18.310 5.524 22.962 1.00 97.44 285 ALA A O 1
ATOM 2266 N N . GLU A 1 286 ? -19.911 6.524 21.742 1.00 96.81 286 GLU A N 1
ATOM 2267 C CA . GLU A 1 286 ? -20.820 6.814 22.857 1.00 96.81 286 GLU A CA 1
ATOM 2268 C C . GLU A 1 286 ? -21.244 5.537 23.598 1.00 96.81 286 GLU A C 1
ATOM 2270 O O . GLU A 1 286 ? -21.197 5.499 24.828 1.00 96.81 286 GLU A O 1
ATOM 2275 N N . SER A 1 287 ? -21.559 4.461 22.865 1.00 95.75 287 SER A N 1
ATOM 2276 C CA . SER A 1 287 ? -21.973 3.174 23.451 1.00 95.75 287 SER A CA 1
ATOM 2277 C C . SER A 1 287 ? -20.925 2.535 24.374 1.00 95.75 287 SER A C 1
ATOM 2279 O O . SER A 1 287 ? -21.274 1.754 25.259 1.00 95.75 287 SER A O 1
ATOM 2281 N N . ILE A 1 288 ? -19.650 2.901 24.200 1.00 95.12 288 ILE A N 1
ATOM 2282 C CA . ILE A 1 288 ? -18.517 2.433 25.011 1.00 95.12 288 ILE A CA 1
ATOM 2283 C C . ILE A 1 288 ? -17.843 3.565 25.807 1.00 95.12 288 ILE A C 1
ATOM 2285 O O . ILE A 1 288 ? -16.743 3.386 26.330 1.00 95.12 288 ILE A O 1
ATOM 2289 N N . GLY A 1 289 ? -18.499 4.726 25.930 1.00 96.25 289 GLY A N 1
ATOM 2290 C CA . GLY A 1 289 ? -18.057 5.836 26.781 1.00 96.25 289 GLY A CA 1
ATOM 2291 C C . GLY A 1 289 ? -16.796 6.566 26.302 1.00 96.25 289 GLY A C 1
ATOM 2292 O O . GLY A 1 289 ? -16.023 7.058 27.129 1.00 96.25 289 GLY A O 1
ATOM 2293 N N . LEU A 1 290 ? -16.562 6.626 24.989 1.00 97.19 290 LEU A N 1
ATOM 2294 C CA . LEU A 1 290 ? -15.420 7.311 24.378 1.00 97.19 290 LEU A CA 1
ATOM 2295 C C . LEU A 1 290 ? -15.818 8.654 23.755 1.00 97.19 290 LEU A C 1
ATOM 2297 O O . LEU A 1 290 ? -16.896 8.792 23.183 1.00 97.19 290 LEU A O 1
ATOM 2301 N N . ASN A 1 291 ? -14.908 9.628 23.819 1.00 96.62 291 ASN A N 1
ATOM 2302 C CA . ASN A 1 291 ? -15.073 10.955 23.221 1.00 96.62 291 ASN A CA 1
ATOM 2303 C C . ASN A 1 291 ? -14.014 11.227 22.146 1.00 96.62 291 ASN A C 1
ATOM 2305 O O . ASN A 1 291 ? -12.942 10.620 22.143 1.00 96.62 291 ASN A O 1
ATOM 2309 N N . ASP A 1 292 ? -14.287 12.181 21.252 1.00 96.56 292 ASP A N 1
ATOM 2310 C CA . ASP A 1 292 ? -13.310 12.594 20.242 1.00 96.56 292 ASP A CA 1
ATOM 2311 C C . ASP A 1 292 ? -11.984 13.037 20.878 1.00 96.56 292 ASP A C 1
ATOM 2313 O O . ASP A 1 292 ? -11.954 13.740 21.890 1.00 96.56 292 ASP A O 1
ATOM 2317 N N . GLY A 1 293 ? -10.871 12.596 20.293 1.00 93.00 293 GLY A N 1
ATOM 2318 C CA . GLY A 1 293 ? -9.531 12.871 20.802 1.00 93.00 293 GLY A CA 1
ATOM 2319 C C . GLY A 1 293 ? -9.071 12.002 21.977 1.00 93.00 293 GLY A C 1
ATOM 2320 O O . GLY A 1 293 ? -7.895 12.111 22.346 1.00 93.00 293 GLY A O 1
ATOM 2321 N N . ASP A 1 294 ? -9.921 11.124 22.528 1.00 94.81 294 ASP A N 1
ATOM 2322 C CA . ASP A 1 294 ? -9.510 10.157 23.552 1.00 94.81 294 ASP A CA 1
ATOM 2323 C C . ASP A 1 294 ? -8.343 9.281 23.065 1.00 94.81 294 ASP A C 1
ATOM 2325 O O . ASP A 1 294 ? -8.120 9.067 21.868 1.00 94.81 294 ASP A O 1
ATOM 2329 N N . ARG A 1 295 ? -7.577 8.754 24.024 1.00 93.38 295 ARG A N 1
ATOM 2330 C CA . ARG A 1 295 ? -6.566 7.731 23.752 1.00 93.38 295 ARG A CA 1
ATOM 2331 C C . ARG A 1 295 ? -7.174 6.358 23.923 1.00 93.38 295 ARG A C 1
ATOM 2333 O O . ARG A 1 295 ? -7.804 6.090 24.946 1.00 93.38 295 ARG A O 1
ATOM 2340 N N . VAL A 1 296 ? -6.978 5.523 22.910 1.00 96.06 296 VAL A N 1
ATOM 2341 C CA . VAL A 1 296 ? -7.555 4.188 22.855 1.00 96.06 296 VAL A CA 1
ATOM 2342 C C . VAL A 1 296 ? -6.505 3.123 22.588 1.00 96.06 296 VAL A C 1
ATOM 2344 O O . VAL A 1 296 ? -5.535 3.340 21.854 1.00 96.06 296 VAL A O 1
ATOM 2347 N N . ASP A 1 297 ? -6.737 1.962 23.182 1.00 95.69 297 ASP A N 1
ATOM 2348 C CA . ASP A 1 297 ? -6.042 0.725 22.881 1.00 95.69 297 ASP A CA 1
ATOM 2349 C C . ASP A 1 297 ? -6.955 -0.111 21.978 1.00 95.69 297 ASP A C 1
ATOM 2351 O O . ASP A 1 297 ? -8.139 -0.303 22.274 1.00 95.69 297 ASP A O 1
ATOM 2355 N N . VAL A 1 298 ? -6.405 -0.560 20.853 1.00 96.75 298 VAL A N 1
ATOM 2356 C CA . VAL A 1 298 ? -7.094 -1.393 19.865 1.00 96.75 298 VAL A CA 1
ATOM 2357 C C . VAL A 1 298 ? -6.509 -2.790 19.947 1.00 96.75 298 VAL A C 1
ATOM 2359 O O . VAL A 1 298 ? -5.302 -2.968 19.786 1.00 96.75 298 VAL A O 1
ATOM 2362 N N . GLU A 1 299 ? -7.355 -3.772 20.225 1.00 97.31 299 GLU A N 1
ATOM 2363 C CA . GLU A 1 299 ? -6.977 -5.163 20.464 1.00 97.31 299 GLU A CA 1
ATOM 2364 C C . GLU A 1 299 ? -7.647 -6.072 19.436 1.00 97.31 299 GLU A C 1
ATOM 2366 O O . GLU A 1 299 ? -8.801 -5.855 19.083 1.00 97.31 299 GLU A O 1
ATOM 2371 N N . SER A 1 300 ? -6.941 -7.109 19.003 1.00 95.69 300 SER A N 1
ATOM 2372 C CA . SER A 1 300 ? -7.476 -8.251 18.250 1.00 95.69 300 SER A CA 1
ATOM 2373 C C . SER A 1 300 ? -6.998 -9.545 18.914 1.00 95.69 300 SER A C 1
ATOM 2375 O O . SER A 1 300 ? -6.149 -9.498 19.809 1.00 95.69 300 SER A O 1
ATOM 2377 N N . LYS A 1 301 ? -7.421 -10.710 18.405 1.00 94.25 301 LYS A N 1
ATOM 2378 C CA . LYS A 1 301 ? -6.902 -12.015 18.861 1.00 94.25 301 LYS A CA 1
ATOM 2379 C C . LYS A 1 301 ? -5.373 -12.171 18.724 1.00 94.25 301 LYS A C 1
ATOM 2381 O O . LYS A 1 301 ? -4.796 -13.084 19.304 1.00 94.25 301 LYS A O 1
ATOM 2386 N N . ARG A 1 302 ? -4.715 -11.309 17.934 1.00 93.56 302 ARG A N 1
ATOM 2387 C CA . ARG A 1 302 ? -3.291 -11.413 17.551 1.00 93.56 302 ARG A CA 1
ATOM 2388 C C . ARG A 1 302 ? -2.384 -10.463 18.322 1.00 93.56 302 ARG A C 1
ATOM 2390 O O . ARG A 1 302 ? -1.199 -10.738 18.488 1.00 93.56 302 ARG A O 1
ATOM 2397 N N . GLY A 1 303 ? -2.920 -9.341 18.790 1.00 94.44 303 GLY A N 1
ATOM 2398 C CA . GLY A 1 303 ? -2.104 -8.299 19.392 1.00 94.44 303 GLY A CA 1
ATOM 2399 C C . GLY A 1 303 ? -2.886 -7.046 19.741 1.00 94.44 303 GLY A C 1
ATOM 2400 O O . GLY A 1 303 ? -4.111 -6.991 19.630 1.00 94.44 303 GLY A O 1
ATOM 2401 N N . SER A 1 304 ? -2.147 -6.022 20.160 1.00 94.56 304 SER A N 1
ATOM 2402 C CA . SER A 1 304 ? -2.709 -4.741 20.580 1.00 94.56 304 SER A CA 1
ATOM 2403 C C . SER A 1 304 ? -1.863 -3.572 20.089 1.00 94.56 304 SER A C 1
ATOM 2405 O O . SER A 1 304 ? -0.633 -3.625 20.182 1.00 94.56 304 SER A O 1
ATOM 2407 N N . VAL A 1 305 ? -2.511 -2.485 19.683 1.00 93.56 305 VAL A N 1
ATOM 2408 C CA . VAL A 1 305 ? -1.878 -1.187 19.432 1.00 93.56 305 VAL A CA 1
ATOM 2409 C C . VAL A 1 305 ? -2.417 -0.189 20.447 1.00 93.56 305 VAL A C 1
ATOM 2411 O O . VAL A 1 305 ? -3.618 0.054 20.516 1.00 93.56 305 VAL A O 1
ATOM 2414 N N . LYS A 1 306 ? -1.524 0.373 21.262 1.00 91.75 306 LYS A N 1
ATOM 2415 C CA . LYS A 1 306 ? -1.897 1.201 22.415 1.00 91.75 306 LYS A CA 1
ATOM 2416 C C . LYS A 1 306 ? -1.829 2.695 22.116 1.00 91.75 306 LYS A C 1
ATOM 2418 O O . LYS A 1 306 ? -1.049 3.128 21.268 1.00 91.75 306 LYS A O 1
ATOM 2423 N N . LYS A 1 307 ? -2.566 3.494 22.892 1.00 90.31 307 LYS A N 1
ATOM 2424 C CA . LYS A 1 307 ? -2.501 4.971 22.915 1.00 90.31 307 LYS A CA 1
ATOM 2425 C C . LYS A 1 307 ? -2.725 5.628 21.536 1.00 90.31 307 LYS A C 1
ATOM 2427 O O . LYS A 1 307 ? -2.196 6.716 21.275 1.00 90.31 307 LYS A O 1
ATOM 2432 N N . MET A 1 308 ? -3.515 5.004 20.660 1.00 91.94 308 MET A N 1
ATOM 2433 C CA . MET A 1 308 ? -3.938 5.605 19.390 1.00 91.94 308 MET A CA 1
ATOM 2434 C C . MET A 1 308 ? -4.875 6.782 19.665 1.00 91.94 308 MET A C 1
ATOM 2436 O O . MET A 1 308 ? -5.643 6.760 20.626 1.00 91.94 308 MET A O 1
ATOM 2440 N N . LYS A 1 309 ? -4.805 7.838 18.849 1.00 92.56 309 LYS A N 1
ATOM 2441 C CA . LYS A 1 309 ? -5.767 8.947 18.946 1.00 92.56 309 LYS A CA 1
ATOM 2442 C C . LYS A 1 309 ? -7.100 8.518 18.330 1.00 92.56 309 LYS A C 1
ATOM 2444 O O . LYS A 1 309 ? -7.107 8.112 17.171 1.00 92.56 309 LYS A O 1
ATOM 2449 N N . LEU A 1 310 ? -8.203 8.651 19.056 1.00 96.44 310 LEU A N 1
ATOM 2450 C CA . LEU A 1 310 ? -9.542 8.482 18.501 1.00 96.44 310 LEU A CA 1
ATOM 2451 C C . LEU A 1 310 ? -9.948 9.733 17.711 1.00 96.44 310 LEU A C 1
ATOM 2453 O O . LEU A 1 310 ? -9.726 10.856 18.164 1.00 96.44 310 LEU A O 1
ATOM 2457 N N . VAL A 1 311 ? -10.517 9.529 16.526 1.00 96.12 311 VAL A N 1
ATOM 2458 C CA . VAL A 1 311 ? -11.059 10.578 15.658 1.00 96.12 311 VAL A CA 1
ATOM 2459 C C . VAL A 1 311 ? -12.477 10.181 15.274 1.00 96.12 311 VAL A C 1
ATOM 2461 O O . VAL A 1 311 ? -12.677 9.197 14.562 1.00 96.12 311 VAL A O 1
ATOM 2464 N N . LEU A 1 312 ? -13.471 10.926 15.737 1.00 97.56 312 LEU A N 1
ATOM 2465 C CA . LEU A 1 312 ? -14.860 10.623 15.423 1.00 97.56 312 LEU A CA 1
ATOM 2466 C C . LEU A 1 312 ? -15.240 11.142 14.034 1.00 97.56 312 LEU A C 1
ATOM 2468 O O . LEU A 1 312 ? -14.877 12.249 13.642 1.00 97.56 312 LEU A O 1
ATOM 2472 N N . THR A 1 313 ? -15.981 10.336 13.277 1.00 94.00 313 THR A N 1
ATOM 2473 C CA . THR A 1 313 ? -16.549 10.737 11.983 1.00 94.00 313 THR A CA 1
ATOM 2474 C C . THR A 1 313 ? -17.835 9.972 11.699 1.00 94.00 313 THR A C 1
ATOM 2476 O O . THR A 1 313 ? -17.922 8.783 11.982 1.00 94.00 313 THR A O 1
ATOM 2479 N N . SER A 1 314 ? -18.841 10.641 11.139 1.00 96.25 314 SER A N 1
ATOM 2480 C CA . SER A 1 314 ? -20.087 10.008 10.693 1.00 96.25 314 SER A CA 1
ATOM 2481 C C . SER A 1 314 ? -19.974 9.323 9.325 1.00 96.25 314 SER A C 1
ATOM 2483 O O . SER A 1 314 ? -20.921 8.670 8.905 1.00 96.25 314 SER A O 1
ATOM 2485 N N . ASP A 1 315 ? -18.832 9.439 8.639 1.00 95.38 315 ASP A N 1
ATOM 2486 C CA . ASP A 1 315 ? -18.609 8.876 7.294 1.00 95.38 315 ASP A CA 1
ATOM 2487 C C . ASP A 1 315 ? -18.254 7.372 7.315 1.00 95.38 315 ASP A C 1
ATOM 2489 O O . ASP A 1 315 ? -17.754 6.823 6.333 1.00 95.38 315 ASP A O 1
ATOM 2493 N N . ILE A 1 316 ? -18.459 6.699 8.450 1.00 95.19 316 ILE A N 1
ATOM 2494 C CA . ILE A 1 316 ? -18.135 5.286 8.672 1.00 95.19 316 ILE A CA 1
ATOM 2495 C C . ILE A 1 316 ? -19.310 4.577 9.354 1.00 95.19 316 ILE A C 1
ATOM 2497 O O . ILE A 1 316 ? -19.975 5.158 10.207 1.00 95.19 316 ILE A O 1
ATOM 2501 N N . ASP A 1 317 ? -19.583 3.322 8.990 1.00 97.31 317 ASP A N 1
ATOM 2502 C CA . ASP A 1 317 ? -20.623 2.512 9.644 1.00 97.31 317 ASP A CA 1
ATOM 2503 C C . ASP A 1 317 ? -20.291 2.290 11.133 1.00 97.31 317 ASP A C 1
ATOM 2505 O O . ASP A 1 317 ? -19.129 2.166 11.511 1.00 97.31 317 ASP A O 1
ATOM 2509 N N . GLN A 1 318 ? -21.312 2.211 11.990 1.00 97.31 318 GLN A N 1
ATOM 2510 C CA . GLN A 1 318 ? -21.162 2.050 13.445 1.00 97.31 318 GLN A CA 1
ATOM 2511 C C . GLN A 1 318 ? -20.426 0.781 13.867 1.00 97.31 318 GLN A C 1
ATOM 2513 O O . GLN A 1 318 ? -19.819 0.745 14.934 1.00 97.31 318 GLN A O 1
ATOM 2518 N N . ARG A 1 319 ? -20.479 -0.259 13.039 1.00 96.06 319 ARG A N 1
ATOM 2519 C CA . ARG A 1 319 ? -19.797 -1.531 13.290 1.00 96.06 319 ARG A CA 1
ATOM 2520 C C . ARG A 1 319 ? -18.337 -1.492 12.858 1.00 96.06 319 ARG A C 1
ATOM 2522 O O . ARG A 1 319 ? -17.616 -2.452 13.110 1.00 96.06 319 ARG A O 1
ATOM 2529 N N . VAL A 1 320 ? -17.907 -0.429 12.179 1.00 97.00 320 VAL A N 1
ATOM 2530 C CA . VAL A 1 320 ? -16.609 -0.351 11.518 1.00 97.00 320 VAL A CA 1
ATOM 2531 C C . VAL A 1 320 ? -15.734 0.703 12.186 1.00 97.00 320 VAL A C 1
ATOM 2533 O O . VAL A 1 320 ? -16.167 1.809 12.510 1.00 97.00 320 VAL A O 1
ATOM 2536 N N . VAL A 1 321 ? -14.461 0.366 12.354 1.00 97.62 321 VAL A N 1
ATOM 2537 C CA . VAL A 1 321 ? -13.405 1.324 12.680 1.00 97.62 321 VAL A CA 1
ATOM 2538 C C . VAL A 1 321 ? -12.373 1.330 11.567 1.00 97.62 321 VAL A C 1
ATOM 2540 O O . VAL A 1 321 ? -12.181 0.335 10.873 1.00 97.62 321 VAL A O 1
ATOM 2543 N N . TRP A 1 322 ? -11.702 2.457 11.367 1.00 96.12 322 TRP A N 1
ATOM 2544 C CA . TRP A 1 322 ? -10.729 2.582 10.289 1.00 96.12 322 TRP A CA 1
ATOM 2545 C C . TRP A 1 322 ? -9.412 3.146 10.785 1.00 96.12 322 TRP A C 1
ATOM 2547 O O . TRP A 1 322 ? -9.383 4.117 11.539 1.00 96.12 322 TRP A O 1
ATOM 2557 N N . SER A 1 323 ? -8.308 2.577 10.318 1.00 93.44 323 SER A N 1
ATOM 2558 C CA . SER A 1 323 ? -6.987 3.160 10.516 1.00 93.44 323 SER A CA 1
ATOM 2559 C C . SER A 1 323 ? -6.163 3.064 9.245 1.00 93.44 323 SER A C 1
ATOM 2561 O O . SER A 1 323 ? -6.303 2.167 8.417 1.00 93.44 323 SER A O 1
ATOM 2563 N N . SER A 1 324 ? -5.242 4.002 9.114 1.00 88.12 324 SER A N 1
ATOM 2564 C CA . SER A 1 324 ? -4.252 3.990 8.056 1.00 88.12 324 SER A CA 1
ATOM 2565 C C . SER A 1 324 ? -3.208 2.888 8.270 1.00 88.12 324 SER A C 1
ATOM 2567 O O . SER A 1 324 ? -2.718 2.731 9.386 1.00 88.12 324 SER A O 1
ATOM 2569 N N . ASP A 1 325 ? -2.787 2.209 7.201 1.00 87.62 325 ASP A N 1
ATOM 2570 C CA . ASP A 1 325 ? -1.639 1.288 7.215 1.00 87.62 325 ASP A CA 1
ATOM 2571 C C . ASP A 1 325 ? -0.278 2.017 7.240 1.00 87.62 325 ASP A C 1
ATOM 2573 O O . ASP A 1 325 ? -0.220 3.231 7.417 1.00 87.62 325 ASP A O 1
ATOM 2577 N N . GLY A 1 326 ? 0.832 1.285 7.075 1.00 84.31 326 GLY A N 1
ATOM 2578 C CA . GLY A 1 326 ? 2.183 1.810 6.803 1.00 84.31 326 GLY A CA 1
ATOM 2579 C C . GLY A 1 326 ? 2.815 2.706 7.876 1.00 84.31 326 GLY A C 1
ATOM 2580 O O . GLY A 1 326 ? 3.871 3.293 7.631 1.00 84.31 326 GLY A O 1
ATOM 2581 N N . TRP A 1 327 ? 2.217 2.781 9.064 1.00 85.12 327 TRP A N 1
ATOM 2582 C CA . TRP A 1 327 ? 2.876 3.297 10.258 1.00 85.12 327 TRP A CA 1
ATOM 2583 C C . TRP A 1 327 ? 4.052 2.406 10.646 1.00 85.12 327 TRP A C 1
ATOM 2585 O O . TRP A 1 327 ? 3.972 1.179 10.576 1.00 85.12 327 TRP A O 1
ATOM 2595 N N . TRP A 1 328 ? 5.149 3.022 11.081 1.00 84.50 328 TRP A N 1
ATOM 2596 C CA . TRP A 1 328 ? 6.273 2.277 11.639 1.00 84.50 328 TRP A CA 1
ATOM 2597 C C . TRP A 1 328 ? 5.891 1.677 12.993 1.00 84.50 328 TRP A C 1
ATOM 2599 O O . TRP A 1 328 ? 4.906 2.087 13.612 1.00 84.50 328 TRP A O 1
ATOM 2609 N N . GLN A 1 329 ? 6.693 0.724 13.472 1.00 82.12 329 GLN A N 1
ATOM 2610 C CA . GLN A 1 329 ? 6.447 0.014 14.730 1.00 82.12 329 GLN A CA 1
ATOM 2611 C C . GLN A 1 329 ? 6.150 0.980 15.886 1.00 82.12 329 GLN A C 1
ATOM 2613 O O . GLN A 1 329 ? 5.140 0.850 16.579 1.00 82.12 329 GLN A O 1
ATOM 2618 N N . ASP A 1 330 ? 6.983 2.010 16.028 1.00 79.94 330 ASP A N 1
ATOM 2619 C CA . ASP A 1 330 ? 6.840 2.999 17.088 1.00 79.94 330 ASP A CA 1
ATOM 2620 C C . ASP A 1 330 ? 5.656 3.948 16.874 1.00 79.94 330 ASP A C 1
ATOM 2622 O O . ASP A 1 330 ? 5.204 4.571 17.820 1.00 79.94 330 ASP A O 1
ATOM 2626 N N . ASP A 1 331 ? 5.074 4.045 15.684 1.00 80.38 331 ASP A N 1
ATOM 2627 C CA . ASP A 1 331 ? 4.004 5.007 15.404 1.00 80.38 331 ASP A CA 1
ATOM 2628 C C . ASP A 1 331 ? 2.597 4.453 15.577 1.00 80.38 331 ASP A C 1
ATOM 2630 O O . ASP A 1 331 ? 1.647 5.232 15.574 1.00 80.38 331 ASP A O 1
ATOM 2634 N N . GLY A 1 332 ? 2.478 3.152 15.842 1.00 86.00 332 GLY A N 1
ATOM 2635 C CA . GLY A 1 332 ? 1.203 2.452 15.996 1.00 86.00 332 GLY A CA 1
ATOM 2636 C C . GLY A 1 332 ? 0.914 1.584 14.779 1.00 86.00 332 GLY A C 1
ATOM 2637 O O . GLY A 1 332 ? -0.058 1.804 14.062 1.00 86.00 332 GLY A O 1
ATOM 2638 N N . ASN A 1 333 ? 1.805 0.625 14.522 1.00 91.06 333 ASN A N 1
ATOM 2639 C CA . ASN A 1 333 ? 1.689 -0.303 13.404 1.00 91.06 333 ASN A CA 1
ATOM 2640 C C . ASN A 1 333 ? 0.447 -1.198 13.555 1.00 91.06 333 ASN A C 1
ATOM 2642 O O . ASN A 1 333 ? 0.443 -2.151 14.332 1.00 91.06 333 ASN A O 1
ATOM 2646 N N . ILE A 1 334 ? -0.598 -0.903 12.785 1.00 91.88 334 ILE A N 1
ATOM 2647 C CA . ILE A 1 334 ? -1.863 -1.647 12.819 1.00 91.88 334 ILE A CA 1
ATOM 2648 C C . ILE A 1 334 ? -1.776 -3.061 12.242 1.00 91.88 334 ILE A C 1
ATOM 2650 O O . ILE A 1 334 ? -2.643 -3.877 12.539 1.00 91.88 334 ILE A O 1
ATOM 2654 N N . ASN A 1 335 ? -0.717 -3.393 11.495 1.00 91.81 335 ASN A N 1
ATOM 2655 C CA . ASN A 1 335 ? -0.516 -4.760 11.003 1.00 91.81 335 ASN A CA 1
ATOM 2656 C C . ASN A 1 335 ? -0.198 -5.748 12.141 1.00 91.81 335 ASN A C 1
ATOM 2658 O O . ASN A 1 335 ? -0.179 -6.951 11.925 1.00 91.81 335 ASN A O 1
ATOM 2662 N N . LEU A 1 336 ? 0.012 -5.263 13.372 1.00 92.50 336 LEU A N 1
ATOM 2663 C CA . LEU A 1 336 ? 0.063 -6.109 14.570 1.00 92.50 336 LEU A CA 1
ATOM 2664 C C . LEU A 1 336 ? -1.303 -6.719 14.931 1.00 92.50 336 LEU A C 1
ATOM 2666 O O . LEU A 1 336 ? -1.373 -7.595 15.788 1.00 92.50 336 LEU A O 1
ATOM 2670 N N . LEU A 1 337 ? -2.384 -6.225 14.321 1.00 93.00 337 LEU A N 1
ATOM 2671 C CA . LEU A 1 337 ? -3.748 -6.702 14.543 1.00 93.00 337 LEU A CA 1
ATOM 2672 C C . LEU A 1 337 ? -4.225 -7.645 13.427 1.00 93.00 337 LEU A C 1
ATOM 2674 O O . LEU A 1 337 ? -5.165 -8.409 13.630 1.00 93.00 337 LEU A O 1
ATOM 2678 N N . THR A 1 338 ? -3.603 -7.587 12.247 1.00 90.12 338 THR A N 1
ATOM 2679 C CA . THR A 1 338 ? -4.059 -8.276 11.031 1.00 90.12 338 THR A CA 1
ATOM 2680 C C . THR A 1 338 ? -3.636 -9.738 10.984 1.00 90.12 338 THR A C 1
ATOM 2682 O O . THR A 1 338 ? -2.611 -10.108 11.552 1.00 90.12 338 THR A O 1
ATOM 2685 N N . GLU A 1 339 ? -4.413 -10.566 10.284 1.00 85.94 339 GLU A N 1
ATOM 2686 C CA . GLU A 1 339 ? -4.068 -11.967 10.025 1.00 85.94 339 GLU A CA 1
ATOM 2687 C C . GLU A 1 339 ? -2.945 -12.102 8.995 1.00 85.94 339 GLU A C 1
ATOM 2689 O O . GLU A 1 339 ? -2.849 -11.312 8.059 1.00 85.94 339 GLU A O 1
ATOM 2694 N N . ASP A 1 340 ? -2.104 -13.119 9.174 1.00 86.69 340 ASP A N 1
ATOM 2695 C CA . ASP A 1 340 ? -1.049 -13.528 8.244 1.00 86.69 340 ASP A CA 1
ATOM 2696 C C . ASP A 1 340 ? -1.479 -14.698 7.341 1.00 86.69 340 ASP A C 1
ATOM 2698 O O . ASP A 1 340 ? -0.672 -15.241 6.585 1.00 86.69 340 ASP A O 1
ATOM 2702 N N . CYS A 1 341 ? -2.758 -15.082 7.393 1.00 82.62 341 CYS A N 1
ATOM 2703 C CA . CYS A 1 341 ? -3.326 -16.083 6.508 1.00 82.62 341 CYS A CA 1
ATOM 2704 C C . CYS A 1 341 ? -3.396 -15.557 5.072 1.00 82.62 341 CYS A C 1
ATOM 2706 O O . CYS A 1 341 ? -3.510 -14.355 4.799 1.00 82.62 341 CYS A O 1
ATOM 2708 N N . HIS A 1 342 ? -3.350 -16.495 4.136 1.00 82.62 342 HIS A N 1
ATOM 2709 C CA . HIS A 1 342 ? -3.560 -16.193 2.735 1.00 82.62 342 HIS A CA 1
ATOM 2710 C C . HIS A 1 342 ? -5.026 -16.391 2.350 1.00 82.62 342 HIS A C 1
ATOM 2712 O O . HIS A 1 342 ? -5.692 -17.290 2.862 1.00 82.62 342 HIS A O 1
ATOM 2718 N N . SER A 1 343 ? -5.504 -15.602 1.388 1.00 79.06 343 SER A N 1
ATOM 2719 C CA . SER A 1 343 ? -6.774 -15.855 0.715 1.00 79.06 343 SER A CA 1
ATOM 2720 C C . SER A 1 343 ? -6.803 -17.268 0.122 1.00 79.06 343 SER A C 1
ATOM 2722 O O . SER A 1 343 ? -5.784 -17.784 -0.350 1.00 79.06 343 SER A O 1
ATOM 2724 N N . ALA A 1 344 ? -7.997 -17.874 0.107 1.00 72.69 344 ALA A N 1
ATOM 2725 C CA . ALA A 1 344 ? -8.224 -19.231 -0.399 1.00 72.69 344 ALA A CA 1
ATOM 2726 C C . ALA A 1 344 ? -7.727 -19.425 -1.844 1.00 72.69 344 ALA A C 1
ATOM 2728 O O . ALA A 1 344 ? -7.327 -20.520 -2.235 1.00 72.69 344 ALA A O 1
ATOM 2729 N N . PHE A 1 345 ? -7.707 -18.341 -2.623 1.00 77.25 345 PHE A N 1
ATOM 2730 C CA . PHE A 1 345 ? -7.195 -18.307 -3.984 1.00 77.25 345 PHE A CA 1
ATOM 2731 C C . PHE A 1 345 ? -6.192 -17.159 -4.169 1.00 77.25 345 PHE A C 1
ATOM 2733 O O . PHE A 1 345 ? -6.358 -16.081 -3.600 1.00 77.25 345 PHE A O 1
ATOM 2740 N N . GLY A 1 346 ? -5.137 -17.391 -4.957 1.00 79.56 346 GLY A N 1
ATOM 2741 C CA . GLY A 1 346 ? -4.091 -16.402 -5.269 1.00 79.56 346 GLY A CA 1
ATOM 2742 C C . GLY A 1 346 ? -2.985 -16.248 -4.219 1.00 79.56 346 GLY A C 1
ATOM 2743 O O . GLY A 1 346 ? -1.985 -15.593 -4.499 1.00 79.56 346 GLY A O 1
ATOM 2744 N N . HIS A 1 347 ? -3.131 -16.872 -3.044 1.00 83.31 347 HIS A N 1
ATOM 2745 C CA . HIS A 1 347 ? -2.174 -16.801 -1.934 1.00 83.31 347 HIS A CA 1
ATOM 2746 C C . HIS A 1 347 ? -1.762 -15.366 -1.546 1.00 83.31 347 HIS A C 1
ATOM 2748 O O . HIS A 1 347 ? -0.618 -15.113 -1.171 1.00 83.31 347 HIS A O 1
ATOM 2754 N N . THR A 1 348 ? -2.689 -14.415 -1.664 1.00 84.00 348 THR A N 1
ATOM 2755 C CA . THR A 1 348 ? -2.474 -13.020 -1.263 1.00 84.00 348 THR A CA 1
ATOM 2756 C C . THR A 1 348 ? -2.847 -12.826 0.207 1.00 84.00 348 THR A C 1
ATOM 2758 O O . THR A 1 348 ? -3.585 -13.659 0.732 1.00 84.00 348 THR A O 1
ATOM 2761 N N . PRO A 1 349 ? -2.386 -11.759 0.889 1.00 81.81 349 PRO A N 1
ATOM 2762 C CA . PRO A 1 349 ? -2.832 -11.462 2.249 1.00 81.81 349 PRO A CA 1
ATOM 2763 C C . PRO A 1 349 ? -4.361 -11.468 2.363 1.00 81.81 349 PRO A C 1
ATOM 2765 O O . PRO A 1 349 ? -5.050 -11.056 1.425 1.00 81.81 349 PRO A O 1
ATOM 2768 N N . GLY A 1 350 ? -4.873 -11.944 3.501 1.00 72.38 350 GLY A N 1
ATOM 2769 C CA . GLY A 1 350 ? -6.301 -11.933 3.811 1.00 72.38 350 GLY A CA 1
ATOM 2770 C C . GLY A 1 350 ? -6.938 -10.543 3.687 1.00 72.38 350 GLY A C 1
ATOM 2771 O O . GLY A 1 350 ? -6.258 -9.518 3.598 1.00 72.38 350 GLY A O 1
ATOM 2772 N N . PHE A 1 351 ? -8.271 -10.505 3.656 1.00 68.81 351 PHE A N 1
ATOM 2773 C CA . PHE A 1 351 ? -9.025 -9.258 3.517 1.00 68.81 351 PHE A CA 1
ATOM 2774 C C . PHE A 1 351 ? -8.611 -8.219 4.573 1.00 68.81 351 PHE A C 1
ATOM 2776 O O . PHE A 1 351 ? -8.288 -8.564 5.708 1.00 68.81 351 PHE A O 1
ATOM 2783 N N . ASN A 1 352 ? -8.705 -6.929 4.231 1.00 76.00 352 ASN A N 1
ATOM 2784 C CA . ASN A 1 352 ? -8.490 -5.809 5.159 1.00 76.00 352 ASN A CA 1
ATOM 2785 C C . ASN A 1 352 ? -9.637 -5.680 6.186 1.00 76.00 352 ASN A C 1
ATOM 2787 O O . ASN A 1 352 ? -10.108 -4.577 6.429 1.00 76.00 352 ASN A O 1
ATOM 2791 N N . SER A 1 353 ? -10.133 -6.790 6.728 1.00 84.81 353 SER A N 1
ATOM 2792 C CA . SER A 1 353 ? -11.224 -6.875 7.694 1.00 84.81 353 SER A CA 1
ATOM 2793 C C . SER A 1 353 ? -10.752 -7.719 8.867 1.00 84.81 353 SER A C 1
ATOM 2795 O O . SER A 1 353 ? -10.460 -8.900 8.706 1.00 84.81 353 SER A O 1
ATOM 2797 N N . VAL A 1 354 ? -10.658 -7.101 10.039 1.00 92.12 354 VAL A N 1
ATOM 2798 C CA . VAL A 1 354 ? -10.183 -7.741 11.272 1.00 92.12 354 VAL A CA 1
ATOM 2799 C C . VAL A 1 354 ? -11.159 -7.418 12.386 1.00 92.12 354 VAL A C 1
ATOM 2801 O O . VAL A 1 354 ? -11.545 -6.259 12.523 1.00 92.12 354 VAL A O 1
ATOM 2804 N N . LEU A 1 355 ? -11.527 -8.392 13.211 1.00 96.00 355 LEU A N 1
ATOM 2805 C CA . LEU A 1 355 ? -12.339 -8.122 14.386 1.00 96.00 355 LEU A CA 1
ATOM 2806 C C . LEU A 1 355 ? -11.465 -7.550 15.502 1.00 96.00 355 LEU A C 1
ATOM 2808 O O . LEU A 1 355 ? -10.415 -8.090 15.864 1.00 96.00 355 LEU A O 1
ATOM 2812 N N . VAL A 1 356 ? -11.892 -6.409 16.032 1.00 97.19 356 VAL A N 1
ATOM 2813 C CA . VAL A 1 356 ? -11.181 -5.671 17.068 1.00 97.19 356 VAL A CA 1
ATOM 2814 C C . VAL A 1 356 ? -12.099 -5.240 18.203 1.00 97.19 356 VAL A C 1
ATOM 2816 O O . VAL A 1 356 ? -13.316 -5.115 18.074 1.00 97.19 356 VAL A O 1
ATOM 2819 N N . ARG A 1 357 ? -11.473 -4.949 19.336 1.00 97.62 357 ARG A N 1
ATOM 2820 C CA . ARG A 1 357 ? -12.075 -4.290 20.487 1.00 97.62 357 ARG A CA 1
ATOM 2821 C C . ARG A 1 357 ? -11.326 -2.997 20.747 1.00 97.62 357 ARG A C 1
ATOM 2823 O O . ARG A 1 357 ? -10.097 -2.968 20.716 1.00 97.62 357 ARG A O 1
ATOM 2830 N N . VAL A 1 358 ? -12.073 -1.940 21.034 1.00 97.81 358 VAL A N 1
ATOM 2831 C CA . VAL A 1 358 ? -11.527 -0.618 21.347 1.00 97.81 358 VAL A CA 1
ATOM 2832 C C . VAL A 1 358 ? -11.825 -0.312 22.807 1.00 97.81 358 VAL A C 1
ATOM 2834 O O . VAL A 1 358 ? -12.960 -0.459 23.255 1.00 97.81 358 VAL A O 1
ATOM 2837 N N . LYS A 1 359 ? -10.805 0.099 23.560 1.00 95.44 359 LYS A N 1
ATOM 2838 C CA . LYS A 1 359 ? -10.931 0.506 24.965 1.00 95.44 359 LYS A CA 1
ATOM 2839 C C . LYS A 1 359 ? -10.215 1.825 25.189 1.00 95.44 359 LYS A C 1
ATOM 2841 O O . LYS A 1 359 ? -9.229 2.114 24.518 1.00 95.44 359 LYS A O 1
ATOM 2846 N N . LYS A 1 360 ? -10.660 2.601 26.176 1.00 94.62 360 LYS A N 1
ATOM 2847 C CA . LYS A 1 360 ? -9.905 3.769 26.643 1.00 94.62 360 LYS A CA 1
ATOM 2848 C C . LYS A 1 360 ? -8.561 3.309 27.213 1.00 94.62 360 LYS A C 1
ATOM 2850 O O . LYS A 1 360 ? -8.522 2.347 27.976 1.00 94.62 360 LYS A O 1
ATOM 2855 N N . THR A 1 361 ? -7.470 3.978 26.850 1.00 89.81 361 THR A N 1
ATOM 2856 C CA . THR A 1 361 ? -6.146 3.658 27.394 1.00 89.81 361 THR A CA 1
ATOM 2857 C C . THR A 1 361 ? -6.114 3.965 28.894 1.00 89.81 361 THR A C 1
ATOM 2859 O O . THR A 1 361 ? -6.423 5.087 29.303 1.00 89.81 361 THR A O 1
ATOM 2862 N N . SER A 1 362 ? -5.686 2.995 29.706 1.00 79.62 362 SER A N 1
ATOM 2863 C CA . SER A 1 362 ? -5.377 3.208 31.123 1.00 79.62 362 SER A CA 1
ATOM 2864 C C . SER A 1 362 ? -4.213 4.189 31.302 1.00 79.62 362 SER A C 1
ATOM 2866 O O . SER A 1 362 ? -3.235 4.169 30.547 1.00 79.62 362 SER A O 1
ATOM 2868 N N . LEU A 1 363 ? -4.322 5.055 32.311 1.00 62.81 363 LEU A N 1
ATOM 2869 C CA . LEU A 1 363 ? -3.268 5.975 32.743 1.00 62.81 363 LEU A CA 1
ATOM 2870 C C . LEU A 1 363 ? -2.245 5.224 33.611 1.00 62.81 363 LEU A C 1
ATOM 2872 O O . LEU A 1 363 ? -2.140 5.502 34.800 1.00 62.81 363 LEU A O 1
ATOM 2876 N N . ASP A 1 364 ? -1.530 4.270 33.015 1.00 51.25 364 ASP A N 1
ATOM 2877 C CA . ASP A 1 364 ? -0.362 3.628 33.636 1.00 51.25 364 ASP A CA 1
ATOM 2878 C C . ASP A 1 364 ? 0.949 4.198 33.070 1.00 51.25 364 ASP A C 1
ATOM 2880 O O . ASP A 1 364 ? 1.058 4.381 31.819 1.00 51.25 364 ASP A O 1
#

pLDDT: mean 74.37, std 21.93, range [33.94, 98.56]

Radius of gyration: 28.49 Å; chains: 1; bounding box: 72×75×66 Å

Sequence (364 aa):
HNLVHSELHRIVQYAPKIVEPRGEVKSELDIWKGIAERLGFGKYFQLTEIDAIKSALQSEDCEEISLEKLIERPEGIRTRSQGIPFFDRKFNTKTGKVELYSLELRGLGYDPLPFHEEPQESPISTPEIFEEYPLIMITGRLRERLHSQYTTVKVGGSVKSYAHCTTCKKCVEECPEEAITLTQPSTSLMQRDVEQAPQDQAKLRKKLGELVGGLAVQVTNEKLDIPEDITGLLVPVWDTTKCIGCRECEIDVCPYDVVTESIKMPTKKEAGMHRAFLRMHPQAAESIGLNDGDRVDVESKRGSVKKMKLVLTSDIDQRVVWSSDGWWQDDGNINLLTEDCHSAFGHTPGFNSVLVRVKKTSLD

Foldseek 3Di:
DAWDADPQQQFIADDDDPDDDPDPDDDPLVVVLVVCVVVVNNVVSPDDNQNVVQVVCVDQQNVVPDPVVNVVPRVTDHTDDDPDPCPVQQDPAPVRHPQCQHPPCVVVVHGSHDDDDDFCDDCPNCVVQCVVQVAKEFADADPQADFLPPLAWQDWDDCPDPCPDPVVVCLVVPADPVFKDQDDDDPVRLVVVLVVDDPVVVVLSVVVVVVVVVCVVDPDPDDDDDDPVNVVVTDTDGPLVRRPPNVSDPDPDDPPDIDDDGHGNDFCVRVVAAQKAKEAEPVLCVVQVHDAQFFKWKDAPQGIFGRHGYHHDNPDDRRYMYIYARDDPRNGHCCSQADPAADPPPRHGGHSIGRIDMHGHDPD